Protein AF-0000000080186639 (afdb_homodimer)

Radius of gyration: 17.86 Å; Cα contacts (8 Å, |Δi|>4): 564; chains: 2; bounding box: 45×49×44 Å

Structure (mmCIF, N/CA/C/O backbone):
data_AF-0000000080186639-model_v1
#
loop_
_entity.id
_entity.type
_entity.pdbx_description
1 polymer 'Glyoxylase I family protein'
#
loop_
_atom_site.group_PDB
_atom_site.id
_atom_site.type_symbol
_atom_site.label_atom_id
_atom_site.label_alt_id
_atom_site.label_comp_id
_atom_site.label_asym_id
_atom_site.label_entity_id
_atom_site.label_seq_id
_atom_site.pdbx_PDB_ins_code
_atom_site.Cartn_x
_atom_site.Cartn_y
_atom_site.Cartn_z
_atom_site.occupancy
_atom_site.B_iso_or_equiv
_atom_site.auth_seq_id
_atom_site.auth_comp_id
_atom_site.auth_asym_id
_atom_site.auth_atom_id
_atom_site.pdbx_PDB_model_num
ATOM 1 N N . MET A 1 1 ? 9.57 10.641 16.141 1 62.19 1 MET A N 1
ATOM 2 C CA . MET A 1 1 ? 9.234 9.656 15.109 1 62.19 1 MET A CA 1
ATOM 3 C C . MET A 1 1 ? 7.719 9.469 15.016 1 62.19 1 MET A C 1
ATOM 5 O O . MET A 1 1 ? 7.027 9.43 16.031 1 62.19 1 MET A O 1
ATOM 9 N N . SER A 1 2 ? 7.121 9.898 13.836 1 82 2 SER A N 1
ATOM 10 C CA . SER A 1 2 ? 5.664 9.977 13.812 1 82 2 SER A CA 1
ATOM 11 C C . SER A 1 2 ? 5.055 8.664 13.328 1 82 2 SER A C 1
ATOM 13 O O . SER A 1 2 ? 4.168 8.109 13.977 1 82 2 SER A O 1
ATOM 15 N N . ALA A 1 3 ? 5.754 7.961 12.391 1 86.38 3 ALA A N 1
ATOM 16 C CA . ALA A 1 3 ? 5.16 6.715 11.914 1 86.38 3 ALA A CA 1
ATOM 17 C C . ALA A 1 3 ? 5.785 5.508 12.609 1 86.38 3 ALA A C 1
ATOM 19 O O . ALA A 1 3 ? 7 5.309 12.555 1 86.38 3 ALA A O 1
ATOM 20 N N . ILE A 1 4 ? 4.957 4.688 13.266 1 86.12 4 ILE A N 1
ATOM 21 C CA . ILE A 1 4 ? 5.484 3.592 14.07 1 86.12 4 ILE A CA 1
ATOM 22 C C . ILE A 1 4 ? 5.062 2.256 13.461 1 86.12 4 ILE A C 1
ATOM 24 O O . ILE A 1 4 ? 5.484 1.194 13.922 1 86.12 4 ILE A O 1
ATOM 28 N N . GLY A 1 5 ? 4.312 2.307 12.445 1 88.12 5 GLY A N 1
ATOM 29 C CA . GLY A 1 5 ? 3.926 1.053 11.82 1 88.12 5 GLY A CA 1
ATOM 30 C C . GLY A 1 5 ? 3.193 1.245 10.5 1 88.12 5 GLY A C 1
ATOM 31 O O . GLY A 1 5 ? 2.689 2.334 10.219 1 88.12 5 GLY A O 1
ATOM 32 N N . PHE A 1 6 ? 3.205 0.201 9.664 1 88.12 6 PHE A N 1
ATOM 33 C CA . PHE A 1 6 ? 2.387 0.103 8.461 1 88.12 6 PHE A CA 1
ATOM 34 C C . PHE A 1 6 ? 0.968 -0.335 8.812 1 88.12 6 PHE A C 1
ATOM 36 O O . PHE A 1 6 ? 0.774 -1.313 9.531 1 88.12 6 PHE A O 1
ATOM 43 N N . ASN A 1 7 ? -0.026 0.461 8.414 1 94.12 7 ASN A N 1
ATOM 44 C CA . ASN A 1 7 ? -1.386 0.227 8.891 1 94.12 7 ASN A CA 1
ATOM 45 C C . ASN A 1 7 ? -2.23 -0.487 7.84 1 94.12 7 ASN A C 1
ATOM 47 O O . ASN A 1 7 ? -2.609 -1.646 8.023 1 94.12 7 ASN A O 1
ATOM 51 N N . HIS A 1 8 ? -2.578 0.136 6.801 1 97.38 8 HIS A N 1
ATOM 52 C CA . HIS A 1 8 ? -3.369 -0.432 5.715 1 97.38 8 HIS A CA 1
ATOM 53 C C . HIS A 1 8 ? -3.158 0.341 4.418 1 97.38 8 HIS A C 1
ATOM 55 O O . HIS A 1 8 ? -2.4 1.312 4.383 1 97.38 8 HIS A O 1
ATOM 61 N N . TYR A 1 9 ? -3.695 -0.183 3.283 1 97.62 9 TYR A N 1
ATOM 62 C CA . TYR A 1 9 ? -3.84 0.605 2.064 1 97.62 9 TYR A CA 1
ATOM 63 C C . TYR A 1 9 ? -5.273 0.552 1.549 1 97.62 9 TYR A C 1
ATOM 65 O O . TYR A 1 9 ? -6.059 -0.301 1.969 1 97.62 9 TYR A O 1
ATOM 73 N N . ASN A 1 10 ? -5.582 1.553 0.769 1 97.81 10 ASN A N 1
ATOM 74 C CA . ASN A 1 10 ? -6.938 1.704 0.252 1 97.81 10 ASN A CA 1
ATOM 75 C C . ASN A 1 10 ? -6.961 1.713 -1.273 1 97.81 10 ASN A C 1
ATOM 77 O O . ASN A 1 10 ? -6.145 2.387 -1.906 1 97.81 10 ASN A O 1
ATOM 81 N N . LEU A 1 11 ? -7.797 0.919 -1.818 1 96.81 11 LEU A N 1
ATOM 82 C CA . LEU A 1 11 ? -8.133 0.956 -3.236 1 96.81 11 LEU A CA 1
ATOM 83 C C . LEU A 1 11 ? -9.547 1.494 -3.447 1 96.81 11 LEU A C 1
ATOM 85 O O . LEU A 1 11 ? -10.461 1.162 -2.689 1 96.81 11 LEU A O 1
ATOM 89 N N . ARG A 1 12 ? -9.688 2.309 -4.434 1 95.81 12 ARG A N 1
ATOM 90 C CA . ARG A 1 12 ? -11 2.84 -4.789 1 95.81 12 ARG A CA 1
ATOM 91 C C . ARG A 1 12 ? -11.391 2.426 -6.203 1 95.81 12 ARG A C 1
ATOM 93 O O . ARG A 1 12 ? -10.57 2.469 -7.121 1 95.81 12 ARG A O 1
ATOM 100 N N . ALA A 1 13 ? -12.578 2.018 -6.395 1 94.19 13 ALA A N 1
ATOM 101 C CA . ALA A 1 13 ? -13.055 1.517 -7.684 1 94.19 13 ALA A CA 1
ATOM 102 C C . ALA A 1 13 ? -14.578 1.518 -7.742 1 94.19 13 ALA A C 1
ATOM 104 O O . ALA A 1 13 ? -15.25 1.609 -6.711 1 94.19 13 ALA A O 1
ATOM 105 N N . PRO A 1 14 ? -15.141 1.474 -8.984 1 93.94 14 PRO A N 1
ATOM 106 C CA . PRO A 1 14 ? -16.578 1.279 -9.086 1 93.94 14 PRO A CA 1
ATOM 107 C C . PRO A 1 14 ? -17.047 -0.04 -8.469 1 93.94 14 PRO A C 1
ATOM 109 O O . PRO A 1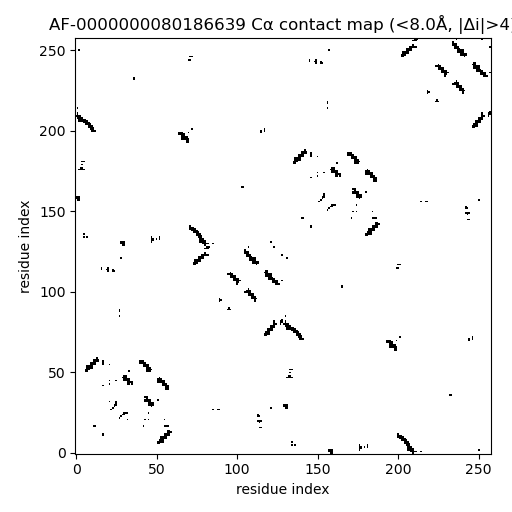 14 ? -16.234 -0.952 -8.273 1 93.94 14 PRO A O 1
ATOM 112 N N . ARG A 1 15 ? -18.328 -0.198 -8.211 1 95.25 15 ARG A N 1
ATOM 113 C CA . ARG A 1 15 ? -18.922 -1.286 -7.449 1 95.25 15 ARG A CA 1
ATOM 114 C C . ARG A 1 15 ? -18.562 -2.641 -8.047 1 95.25 15 ARG A C 1
ATOM 116 O O . ARG A 1 15 ? -18.094 -3.537 -7.336 1 95.25 15 ARG A O 1
ATOM 123 N N . GLU A 1 16 ? -18.734 -2.814 -9.297 1 95.69 16 GLU A N 1
ATOM 124 C CA . GLU A 1 16 ? -18.484 -4.098 -9.945 1 95.69 16 GLU A CA 1
ATOM 125 C C . GLU A 1 16 ? -17.031 -4.523 -9.773 1 95.69 16 GLU A C 1
ATOM 127 O O . GLU A 1 16 ? -16.75 -5.676 -9.438 1 95.69 16 GLU A O 1
ATOM 132 N N . LEU A 1 17 ? -16.156 -3.578 -9.969 1 95.56 17 LEU A N 1
ATOM 133 C CA . LEU A 1 17 ? -14.742 -3.881 -9.82 1 95.56 17 LEU A CA 1
ATOM 134 C C . LEU A 1 17 ? -14.391 -4.133 -8.359 1 95.56 17 LEU A C 1
ATOM 136 O O . LEU A 1 17 ? -13.523 -4.957 -8.055 1 95.56 17 LEU A O 1
ATOM 140 N N . LEU A 1 18 ? -15.023 -3.5 -7.434 1 97.19 18 LEU A N 1
ATOM 141 C CA . LEU A 1 18 ? -14.805 -3.746 -6.012 1 97.19 18 LEU A CA 1
ATOM 142 C C . LEU A 1 18 ? -15.117 -5.199 -5.656 1 97.19 18 LEU A C 1
ATOM 144 O O . LEU A 1 18 ? -14.383 -5.824 -4.895 1 97.19 18 LEU A O 1
ATOM 148 N N . ASP A 1 19 ? -16.188 -5.656 -6.238 1 98.12 19 ASP A N 1
ATOM 149 C CA . ASP A 1 19 ? -16.578 -7.039 -5.98 1 98.12 19 ASP A CA 1
ATOM 150 C C . ASP A 1 19 ? -15.523 -8.016 -6.508 1 98.12 19 ASP A C 1
ATOM 152 O O . ASP A 1 19 ? -15.211 -9.008 -5.855 1 98.12 19 ASP A O 1
ATOM 156 N N . GLU A 1 20 ? -15.016 -7.746 -7.668 1 98.12 20 GLU A N 1
ATOM 157 C CA . GLU A 1 20 ? -13.953 -8.57 -8.234 1 98.12 20 GLU A CA 1
ATOM 158 C C . GLU A 1 20 ? -12.711 -8.547 -7.344 1 98.12 20 GLU A C 1
ATOM 160 O O . GLU A 1 20 ? -12.086 -9.586 -7.121 1 98.12 20 GLU A O 1
ATOM 165 N N . LEU A 1 21 ? -12.398 -7.359 -6.902 1 98.12 21 LEU A N 1
ATOM 166 C CA . LEU A 1 21 ? -11.227 -7.199 -6.051 1 98.12 21 LEU A CA 1
ATOM 167 C C . LEU A 1 21 ? -11.406 -7.945 -4.73 1 98.12 21 LEU A C 1
ATOM 169 O O . LEU A 1 21 ? -10.492 -8.633 -4.27 1 98.12 21 LEU A O 1
ATOM 173 N N . LYS A 1 22 ? -12.523 -7.793 -4.148 1 98.38 22 LYS A N 1
ATOM 174 C CA . LYS A 1 22 ? -12.82 -8.516 -2.914 1 98.38 22 LYS A CA 1
ATOM 175 C C . LYS A 1 22 ? -12.641 -10.023 -3.104 1 98.38 22 LYS A C 1
ATOM 177 O O . LYS A 1 22 ? -11.977 -10.68 -2.301 1 98.38 22 LYS A O 1
ATOM 182 N N . THR A 1 23 ? -13.227 -10.547 -4.145 1 97.88 23 THR A N 1
ATOM 183 C CA . THR A 1 23 ? -13.141 -11.977 -4.43 1 97.88 23 THR A CA 1
ATOM 184 C C . THR A 1 23 ? -11.688 -12.398 -4.625 1 97.88 23 THR A C 1
ATOM 186 O O . THR A 1 23 ? -11.25 -13.406 -4.062 1 97.88 23 THR A O 1
ATOM 189 N N . PHE A 1 24 ? -10.984 -11.656 -5.34 1 97.44 24 PHE A N 1
ATOM 190 C CA . PHE A 1 24 ? -9.586 -11.953 -5.621 1 97.44 24 PHE A CA 1
ATOM 191 C C . PHE A 1 24 ? -8.773 -12.008 -4.336 1 97.44 24 PHE A C 1
ATOM 193 O O . PHE A 1 24 ? -8.062 -12.984 -4.082 1 97.44 24 PHE A O 1
ATOM 200 N N . TYR A 1 25 ? -8.812 -10.961 -3.555 1 97.88 25 TYR A N 1
ATOM 201 C CA . TYR A 1 25 ? -7.973 -10.852 -2.365 1 97.88 25 TYR A CA 1
ATOM 202 C C . TYR A 1 25 ? -8.367 -11.898 -1.325 1 97.88 25 TYR A C 1
ATOM 204 O O . TYR A 1 25 ? -7.527 -12.375 -0.566 1 97.88 25 TYR A O 1
ATOM 212 N N . CYS A 1 26 ? -9.625 -12.273 -1.292 1 97 26 CYS A N 1
ATOM 213 C CA . CYS A 1 26 ? -10.062 -13.289 -0.34 1 97 26 CYS A CA 1
ATOM 214 C C . CYS A 1 26 ? -9.703 -14.688 -0.832 1 97 26 CYS A C 1
ATOM 216 O O . CYS A 1 26 ? -9.133 -15.484 -0.088 1 97 26 CYS A O 1
ATOM 218 N N . GLU A 1 27 ? -9.945 -14.961 -2.074 1 95.38 27 GLU A N 1
ATOM 219 C CA . GLU A 1 27 ? -9.82 -16.312 -2.582 1 95.38 27 GLU A CA 1
ATOM 220 C C . GLU A 1 27 ? -8.375 -16.625 -2.986 1 95.38 27 GLU A C 1
ATOM 222 O O . GLU A 1 27 ? -7.926 -17.766 -2.881 1 95.38 27 GLU A O 1
ATOM 227 N N . ILE A 1 28 ? -7.719 -15.641 -3.484 1 95.44 28 ILE A N 1
ATOM 228 C CA . ILE A 1 28 ? -6.379 -15.891 -4.008 1 95.44 28 ILE A CA 1
ATOM 229 C C . ILE A 1 28 ? -5.336 -15.523 -2.957 1 95.44 28 ILE A C 1
ATOM 231 O O . ILE A 1 28 ? -4.512 -16.359 -2.572 1 95.44 28 ILE A O 1
ATOM 235 N N . VAL A 1 29 ? -5.383 -14.32 -2.424 1 96.25 29 VAL A N 1
ATOM 236 C CA . VAL A 1 29 ? -4.367 -13.836 -1.493 1 96.25 29 VAL A CA 1
ATOM 237 C C . VAL A 1 29 ? -4.602 -14.445 -0.113 1 96.25 29 VAL A C 1
ATOM 239 O O . VAL A 1 29 ? -3.652 -14.688 0.636 1 96.25 29 VAL A O 1
ATOM 242 N N . GLY A 1 30 ? -5.863 -14.719 0.199 1 95.69 30 GLY A N 1
ATOM 243 C CA . GLY A 1 30 ? -6.188 -15.383 1.456 1 95.69 30 GLY A CA 1
ATOM 244 C C . GLY A 1 30 ? -6.578 -14.406 2.555 1 95.69 30 GLY A C 1
ATOM 245 O O . GLY A 1 30 ? -6.457 -14.727 3.74 1 95.69 30 GLY A O 1
ATOM 246 N N . LEU A 1 31 ? -6.934 -13.203 2.227 1 96.88 31 LEU A N 1
ATOM 247 C CA . LEU A 1 31 ? -7.484 -12.289 3.217 1 96.88 31 LEU A CA 1
ATOM 248 C C . LEU A 1 31 ? -8.922 -12.672 3.57 1 96.88 31 LEU A C 1
ATOM 250 O O . LEU A 1 31 ? -9.531 -13.508 2.9 1 96.88 31 LEU A O 1
ATOM 254 N N . THR A 1 32 ? -9.367 -12.055 4.691 1 96.94 32 THR A N 1
ATOM 255 C CA . THR A 1 32 ? -10.734 -12.312 5.129 1 96.94 32 THR A CA 1
ATOM 256 C C . THR A 1 32 ? -11.523 -11.016 5.25 1 96.94 32 THR A C 1
ATOM 258 O O . THR A 1 32 ? -11.008 -10.016 5.75 1 96.94 32 THR A O 1
ATOM 261 N N . GLN A 1 33 ? -12.766 -11.062 4.691 1 97.44 33 GLN A N 1
ATOM 262 C CA . GLN A 1 33 ? -13.633 -9.906 4.918 1 97.44 33 GLN A CA 1
ATOM 263 C C . GLN A 1 33 ? -14.008 -9.781 6.395 1 97.44 33 GLN A C 1
ATOM 265 O O . GLN A 1 33 ? -14.336 -10.773 7.043 1 97.44 33 GLN A O 1
ATOM 270 N N . GLY A 1 34 ? -13.859 -8.586 6.922 1 96.94 34 GLY A N 1
ATOM 271 C CA . GLY A 1 34 ? -14.172 -8.398 8.336 1 96.94 34 GLY A CA 1
ATOM 272 C C . GLY A 1 34 ? -14.984 -7.148 8.609 1 96.94 34 GLY A C 1
ATOM 273 O O . GLY A 1 34 ? -15.656 -6.629 7.715 1 96.94 34 GLY A O 1
ATOM 274 N N . GLN A 1 35 ? -14.945 -6.789 9.859 1 95.31 35 GLN A N 1
ATOM 275 C CA . GLN A 1 35 ? -15.758 -5.672 10.32 1 95.31 35 GLN A CA 1
ATOM 276 C C . GLN A 1 35 ? -15.32 -4.363 9.672 1 95.31 35 GLN A C 1
ATOM 278 O O . GLN A 1 35 ? -14.125 -4.098 9.539 1 95.31 35 GLN A O 1
ATOM 283 N N . ARG A 1 36 ? -16.188 -3.646 9.219 1 95.81 36 ARG A N 1
ATOM 284 C CA . ARG A 1 36 ? -16.047 -2.307 8.656 1 95.81 36 ARG A CA 1
ATOM 285 C C . ARG A 1 36 ? -16.984 -1.321 9.344 1 95.81 36 ARG A C 1
ATOM 287 O O . ARG A 1 36 ? -18.188 -1.59 9.477 1 95.81 36 ARG A O 1
ATOM 294 N N . PRO A 1 37 ? -16.5 -0.197 9.875 1 94.06 37 PRO A N 1
ATOM 295 C CA . PRO A 1 37 ? -17.391 0.803 10.469 1 94.06 37 PRO A CA 1
ATOM 296 C C . PRO A 1 37 ? -18.531 1.216 9.523 1 94.06 37 PRO A C 1
ATOM 298 O O . PRO A 1 37 ? -18.422 1.02 8.312 1 94.06 37 PRO A O 1
ATOM 301 N N . PRO A 1 38 ? -19.531 1.758 10.117 1 90.88 38 PRO A N 1
ATOM 302 C CA . PRO A 1 38 ? -20.672 2.18 9.281 1 90.88 38 PRO A CA 1
ATOM 303 C C . PRO A 1 38 ? -20.391 3.471 8.516 1 90.88 38 PRO A C 1
ATOM 305 O O . PRO A 1 38 ? -20.703 4.562 9 1 90.88 38 PRO A O 1
ATOM 308 N N . PHE A 1 39 ? -19.875 3.398 7.359 1 91.94 39 PHE A N 1
ATOM 309 C CA . PHE A 1 39 ? -19.656 4.539 6.484 1 91.94 39 PHE A CA 1
ATOM 310 C C . PHE A 1 39 ? -20.812 4.715 5.512 1 91.94 39 PHE A C 1
ATOM 312 O O . PHE A 1 39 ? -21.547 3.766 5.238 1 91.94 39 PHE A O 1
ATOM 319 N N . GLU A 1 40 ? -20.953 5.918 5 1 89.44 40 GLU A N 1
ATOM 320 C CA . GLU A 1 40 ? -22 6.18 4.016 1 89.44 40 GLU A CA 1
ATOM 321 C C . GLU A 1 40 ? -21.688 5.523 2.678 1 89.44 40 GLU A C 1
ATOM 323 O O . GLU A 1 40 ? -22.578 5.035 1.987 1 89.44 40 GLU A O 1
ATOM 328 N N . SER A 1 41 ? -20.469 5.473 2.418 1 91.62 41 SER A N 1
ATOM 329 C CA . SER A 1 41 ? -20.047 4.887 1.153 1 91.62 41 SER A CA 1
ATOM 330 C C . SER A 1 41 ? -19.922 3.367 1.261 1 91.62 41 SER A C 1
ATOM 332 O O . SER A 1 41 ? -19.656 2.836 2.342 1 91.62 41 SER A O 1
ATOM 334 N N . PHE A 1 42 ? -20.141 2.717 0.176 1 96.31 42 PHE A N 1
ATOM 335 C CA . PHE A 1 42 ? -20.016 1.266 0.12 1 96.31 42 PHE A CA 1
ATOM 336 C C . PHE A 1 42 ? -18.547 0.854 0.057 1 96.31 42 PHE A C 1
ATOM 338 O O . PHE A 1 42 ? -17.719 1.548 -0.549 1 96.31 42 PHE A O 1
ATOM 345 N N . GLY A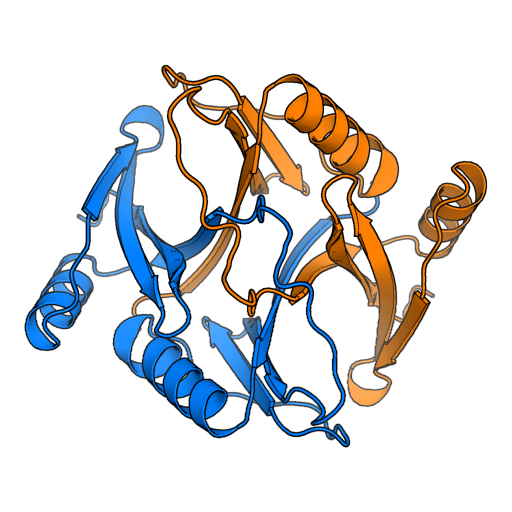 1 43 ? -18.297 -0.339 0.646 1 97.81 43 GLY A N 1
ATOM 346 C CA . GLY A 1 43 ? -16.938 -0.871 0.568 1 97.81 43 GLY A CA 1
ATOM 347 C C . GLY A 1 43 ? -16.75 -2.139 1.381 1 97.81 43 GLY A C 1
ATOM 348 O O . GLY A 1 43 ? -17.719 -2.686 1.921 1 97.81 43 GLY A O 1
ATOM 349 N N . TYR A 1 44 ? -15.508 -2.654 1.395 1 98.31 44 TYR A N 1
ATOM 350 C CA . TYR A 1 44 ? -15.094 -3.816 2.172 1 98.31 44 TYR A CA 1
ATOM 351 C C . TYR A 1 44 ? -13.812 -3.527 2.951 1 98.31 44 TYR A C 1
ATOM 353 O O . TYR A 1 44 ? -12.961 -2.768 2.49 1 98.31 44 TYR A O 1
ATOM 361 N N . TRP A 1 45 ? -13.75 -4.074 4.098 1 98.31 45 TRP A N 1
ATOM 362 C CA . TRP A 1 45 ? -12.484 -4.141 4.824 1 98.31 45 TRP A CA 1
ATOM 363 C C . TRP A 1 45 ? -11.969 -5.574 4.891 1 98.31 45 TRP A C 1
ATOM 365 O O . TRP A 1 45 ? -12.695 -6.488 5.289 1 98.31 45 TRP A O 1
ATOM 375 N N . LEU A 1 46 ? -10.766 -5.785 4.461 1 98.19 46 LEU A N 1
ATOM 376 C CA . LEU A 1 46 ? -10.18 -7.117 4.387 1 98.19 46 LEU A CA 1
ATOM 377 C C . LEU A 1 46 ? -9.008 -7.254 5.355 1 98.19 46 LEU A C 1
ATOM 379 O O . LEU A 1 46 ? -8.219 -6.32 5.512 1 98.19 46 LEU A O 1
ATOM 383 N N . TYR A 1 47 ? -8.922 -8.438 5.945 1 96.88 47 TYR A N 1
ATOM 384 C CA . TYR A 1 47 ? -8.039 -8.656 7.086 1 96.88 47 TYR A CA 1
ATOM 385 C C . TYR A 1 47 ? -7.043 -9.766 6.797 1 96.88 47 TYR A C 1
ATOM 387 O O . TYR A 1 47 ? -7.387 -10.773 6.168 1 96.88 47 TYR A O 1
ATOM 395 N N . ALA A 1 48 ? -5.832 -9.641 7.207 1 95.06 48 ALA A N 1
ATOM 396 C CA . ALA A 1 48 ? -4.855 -10.703 7.43 1 95.06 48 ALA A CA 1
ATOM 397 C C . ALA A 1 48 ? -4.766 -11.062 8.906 1 95.06 48 ALA A C 1
ATOM 399 O O . ALA A 1 48 ? -4.199 -10.312 9.703 1 95.06 48 ALA A O 1
ATOM 400 N N . GLY A 1 49 ? -5.289 -12.18 9.305 1 90.56 49 GLY A N 1
ATOM 401 C CA . GLY A 1 49 ? -5.496 -12.422 10.719 1 90.56 49 GLY A CA 1
ATOM 402 C C . GLY A 1 49 ? -6.414 -11.398 11.367 1 90.56 49 GLY A C 1
ATOM 403 O O . GLY A 1 49 ? -7.523 -11.164 10.891 1 90.56 49 GLY A O 1
ATOM 404 N N . ASP A 1 50 ? -5.887 -10.781 12.422 1 91.31 50 ASP A N 1
ATOM 405 C CA . ASP A 1 50 ? -6.715 -9.836 13.156 1 91.31 50 ASP A CA 1
ATOM 406 C C . ASP A 1 50 ? -6.449 -8.406 12.695 1 91.31 50 ASP A C 1
ATOM 408 O O . ASP A 1 50 ? -7.074 -7.461 13.195 1 91.31 50 ASP A O 1
ATOM 412 N N . GLN A 1 51 ? -5.641 -8.242 11.75 1 93.25 51 GLN A N 1
ATOM 413 C CA . GLN A 1 51 ? -5.277 -6.895 11.312 1 93.25 51 GLN A CA 1
ATOM 414 C C . GLN A 1 51 ? -5.973 -6.531 10.008 1 93.25 51 GLN A C 1
ATOM 416 O O . GLN A 1 51 ? -5.875 -7.27 9.023 1 93.25 51 GLN A O 1
ATOM 421 N N . CYS A 1 52 ? -6.699 -5.438 10.016 1 96 52 CYS A N 1
ATOM 422 C CA . CYS A 1 52 ? -7.254 -4.914 8.773 1 96 52 CYS A CA 1
ATOM 423 C C . CYS A 1 52 ? -6.156 -4.312 7.898 1 96 52 CYS A C 1
ATOM 425 O O . CYS A 1 52 ? -5.508 -3.342 8.289 1 96 52 CYS A O 1
ATOM 427 N N . VAL A 1 53 ? -5.996 -4.859 6.707 1 97.31 53 VAL A N 1
ATOM 428 C CA . VAL A 1 53 ? -4.816 -4.457 5.945 1 97.31 53 VAL A CA 1
ATOM 429 C C . VAL A 1 53 ? -5.25 -3.818 4.629 1 97.31 53 VAL A C 1
ATOM 431 O O . VAL A 1 53 ? -4.453 -3.148 3.965 1 97.31 53 VAL A O 1
ATOM 434 N N . LEU A 1 54 ? -6.441 -4.023 4.176 1 98.44 54 LEU A N 1
ATOM 435 C CA . LEU A 1 54 ? -6.895 -3.512 2.887 1 98.44 54 LEU A CA 1
ATOM 436 C C . LEU A 1 54 ? -8.32 -2.965 2.986 1 98.44 54 LEU A C 1
ATOM 438 O O . LEU A 1 54 ? -9.234 -3.682 3.393 1 98.44 54 LEU A O 1
ATOM 442 N N . HIS A 1 55 ? -8.453 -1.711 2.684 1 98.44 55 HIS A N 1
ATOM 443 C CA . HIS A 1 55 ? -9.758 -1.094 2.486 1 98.44 55 HIS A CA 1
ATOM 444 C C . HIS A 1 55 ? -10.117 -1.025 1.007 1 98.44 55 HIS A C 1
ATOM 446 O O . HIS A 1 55 ? -9.297 -0.615 0.182 1 98.44 55 HIS A O 1
ATOM 452 N N . LEU A 1 56 ? -11.266 -1.472 0.687 1 98.38 56 LEU A N 1
ATOM 453 C CA . LEU A 1 56 ? -11.883 -1.269 -0.619 1 98.38 56 LEU A CA 1
ATOM 454 C C . LEU A 1 56 ? -13.047 -0.286 -0.523 1 98.38 56 LEU A C 1
ATOM 456 O O . LEU A 1 56 ? -14.016 -0.538 0.188 1 98.38 56 LEU A O 1
ATOM 460 N N . SER A 1 57 ? -12.922 0.812 -1.21 1 97.62 57 SER A N 1
ATOM 461 C CA . SER A 1 57 ? -13.922 1.873 -1.125 1 97.62 57 SER A CA 1
ATOM 462 C C . SER A 1 57 ? -14.516 2.178 -2.492 1 97.62 57 SER A C 1
ATOM 464 O O . SER A 1 57 ? -13.797 2.275 -3.486 1 97.62 57 SER A O 1
ATOM 466 N N . GLN A 1 58 ? -15.797 2.383 -2.508 1 96.25 58 GLN A N 1
ATOM 467 C CA . GLN A 1 58 ? -16.484 2.67 -3.762 1 96.25 58 GLN A CA 1
ATOM 468 C C . GLN A 1 58 ? -16.25 4.109 -4.203 1 96.25 58 GLN A C 1
ATOM 470 O O . GLN A 1 58 ? -16.328 5.035 -3.395 1 96.25 58 GLN A O 1
ATOM 475 N N . THR A 1 59 ? -15.945 4.207 -5.543 1 92.62 59 THR A N 1
ATOM 476 C CA . THR A 1 59 ? -15.812 5.543 -6.109 1 92.62 59 THR A CA 1
ATOM 477 C C . THR A 1 59 ? -17.188 6.195 -6.277 1 92.62 59 THR A C 1
ATOM 479 O O . THR A 1 59 ? -18.172 5.508 -6.531 1 92.62 59 THR A O 1
ATOM 482 N N . ARG A 1 60 ? -17.094 7.504 -6.109 1 88.19 60 ARG A N 1
ATOM 483 C CA . ARG A 1 60 ? -18.297 8.258 -6.453 1 88.19 60 ARG A CA 1
ATOM 484 C C . ARG A 1 60 ? -18.422 8.43 -7.965 1 88.19 60 ARG A C 1
ATOM 486 O O . ARG A 1 60 ? -17.422 8.445 -8.68 1 88.19 60 ARG A O 1
ATOM 493 N N . PRO A 1 61 ? -19.672 8.445 -8.484 1 77.69 61 PRO A N 1
ATOM 494 C CA . PRO A 1 61 ? -19.875 8.586 -9.922 1 77.69 61 PRO A CA 1
ATOM 495 C C . PRO A 1 61 ? -19.125 9.773 -10.516 1 77.69 61 PRO A C 1
ATOM 497 O O . PRO A 1 61 ? -18.625 9.703 -11.648 1 77.69 61 PRO A O 1
ATOM 500 N N . ASP A 1 62 ? -18.922 10.805 -9.836 1 76.69 62 ASP A N 1
ATOM 501 C CA . ASP A 1 62 ? -18.328 12.023 -10.367 1 76.69 62 ASP A CA 1
ATOM 502 C C . ASP A 1 62 ? -16.859 12.156 -9.938 1 76.69 62 ASP A C 1
ATOM 504 O O . ASP A 1 62 ? -16.234 13.188 -10.172 1 76.69 62 ASP A O 1
ATOM 508 N N . GLU A 1 63 ? -16.406 11.109 -9.422 1 77 63 GLU A N 1
ATOM 509 C CA . GLU A 1 63 ? -15.023 11.164 -8.953 1 77 63 GLU A CA 1
ATOM 510 C C . GLU A 1 63 ? -14.039 11.078 -10.117 1 77 63 GLU A C 1
ATOM 512 O O . GLU A 1 63 ? -14.156 10.195 -10.977 1 77 63 GLU A O 1
ATOM 517 N N . VAL A 1 64 ? -13.289 12.18 -10.258 1 63.12 64 VAL A N 1
ATOM 518 C CA . VAL A 1 64 ? -12.266 12.211 -11.297 1 63.12 64 VAL A CA 1
ATOM 519 C C . VAL A 1 64 ? -10.961 11.625 -10.758 1 63.12 64 VAL A C 1
ATOM 521 O O . VAL A 1 64 ? -10.438 12.086 -9.742 1 63.12 64 VAL A O 1
ATOM 524 N N . ARG A 1 65 ? -10.68 10.492 -11.125 1 63.91 65 ARG A N 1
ATOM 525 C CA . ARG A 1 65 ? -9.383 9.938 -10.75 1 63.91 65 ARG A CA 1
ATOM 526 C C . ARG A 1 65 ? -8.352 10.164 -11.852 1 63.91 65 ARG A C 1
ATOM 528 O O . ARG A 1 65 ? -8.695 10.227 -13.031 1 63.91 65 ARG A O 1
ATOM 535 N N . HIS A 1 66 ? -7.176 10.531 -11.344 1 58.19 66 HIS A N 1
ATOM 536 C CA . HIS A 1 66 ? -6.133 10.914 -12.289 1 58.19 66 HIS A CA 1
ATOM 537 C C . HIS A 1 66 ? -5.758 9.75 -13.195 1 58.19 66 HIS A C 1
ATOM 539 O O . HIS A 1 66 ? -5.492 8.641 -12.719 1 58.19 66 HIS A O 1
ATOM 545 N N . ILE A 1 67 ? -6.109 9.844 -14.391 1 56.16 67 ILE A N 1
ATOM 546 C CA . ILE A 1 67 ? -5.812 8.836 -15.398 1 56.16 67 ILE A CA 1
ATOM 547 C C . ILE A 1 67 ? -4.477 9.156 -16.062 1 56.16 67 ILE A C 1
ATOM 549 O O . ILE A 1 67 ? -3.863 8.281 -16.688 1 56.16 67 ILE A O 1
ATOM 553 N N . ASP A 1 68 ? -3.918 10.336 -15.891 1 53.78 68 ASP A N 1
ATOM 554 C CA . ASP A 1 68 ? -2.857 10.734 -16.812 1 53.78 68 ASP A CA 1
ATOM 555 C C . ASP A 1 68 ? -1.51 10.805 -16.094 1 53.78 68 ASP A C 1
ATOM 557 O O . ASP A 1 68 ? -0.623 11.555 -16.516 1 53.78 68 ASP A O 1
ATOM 561 N N . VAL A 1 69 ? -1.43 10.25 -15.008 1 58.03 69 VAL A N 1
ATOM 562 C CA . VAL A 1 69 ? -0.124 10.383 -14.367 1 58.03 69 VAL A CA 1
ATOM 563 C C . VAL A 1 69 ? 0.499 9 -14.164 1 58.03 69 VAL A C 1
ATOM 565 O O . VAL A 1 69 ? -0.204 8.031 -13.867 1 58.03 69 VAL A O 1
ATOM 568 N N . ALA A 1 70 ? 1.724 8.977 -14.617 1 63.31 70 ALA A N 1
ATOM 569 C CA . ALA A 1 70 ? 2.486 7.766 -14.328 1 63.31 70 ALA A CA 1
ATOM 570 C C . ALA A 1 70 ? 2.504 7.469 -12.836 1 63.31 70 ALA A C 1
ATOM 572 O O . ALA A 1 70 ? 3.072 8.234 -12.055 1 63.31 70 ALA A O 1
ATOM 573 N N . THR A 1 71 ? 1.877 6.445 -12.555 1 81.19 71 THR A N 1
ATOM 574 C CA . THR A 1 71 ? 1.841 6.09 -11.141 1 81.19 71 THR A CA 1
ATOM 575 C C . THR A 1 71 ? 3.195 5.559 -10.68 1 81.19 71 THR A C 1
ATOM 577 O O . THR A 1 71 ? 3.914 4.926 -11.461 1 81.19 71 THR A O 1
ATOM 580 N N . THR A 1 72 ? 3.65 5.938 -9.516 1 90.94 72 THR A N 1
ATOM 581 C CA . THR A 1 72 ? 4.871 5.387 -8.938 1 90.94 72 THR A CA 1
ATOM 582 C C . THR A 1 72 ? 4.574 4.098 -8.172 1 90.94 72 THR A C 1
ATOM 584 O O . THR A 1 72 ? 5.488 3.334 -7.855 1 90.94 72 THR A O 1
ATOM 587 N N . PHE A 1 73 ? 3.305 3.914 -7.906 1 92.31 73 PHE A N 1
ATOM 588 C CA . PHE A 1 73 ? 2.943 2.717 -7.156 1 92.31 73 PHE A CA 1
ATOM 589 C C . PHE A 1 73 ? 3.211 1.461 -7.977 1 92.31 73 PHE A C 1
ATOM 591 O O . PHE A 1 73 ? 2.732 1.336 -9.102 1 92.31 73 PHE A O 1
ATOM 598 N N . ASP A 1 74 ? 3.988 0.542 -7.406 1 94.12 74 ASP A N 1
ATOM 599 C CA . ASP A 1 74 ? 4.363 -0.676 -8.117 1 94.12 74 ASP A CA 1
ATOM 600 C C . ASP A 1 74 ? 3.633 -1.892 -7.551 1 94.12 74 ASP A C 1
ATOM 602 O O . ASP A 1 74 ? 3.012 -2.652 -8.297 1 94.12 74 ASP A O 1
ATOM 606 N N . HIS A 1 75 ? 3.793 -2.07 -6.242 1 96.25 75 HIS A N 1
ATOM 607 C CA . HIS A 1 75 ? 3.107 -3.211 -5.648 1 96.25 75 HIS A CA 1
ATOM 608 C C . HIS A 1 75 ? 3.002 -3.062 -4.133 1 96.25 75 HIS A C 1
ATOM 610 O O . HIS A 1 75 ? 3.713 -2.252 -3.533 1 96.25 75 HIS A O 1
ATOM 616 N N . VAL A 1 76 ? 2.062 -3.883 -3.57 1 97.31 76 VAL A N 1
ATOM 617 C CA . VAL A 1 76 ? 2.02 -4.176 -2.141 1 97.31 76 VAL A CA 1
ATOM 618 C C . VAL A 1 76 ? 2.475 -5.613 -1.894 1 97.31 76 VAL A C 1
ATOM 620 O O . VAL A 1 76 ? 2.258 -6.492 -2.73 1 97.31 76 VAL A O 1
ATOM 623 N N . ALA A 1 77 ? 3.076 -5.77 -0.773 1 97.69 77 ALA A N 1
ATOM 624 C CA . ALA A 1 77 ? 3.564 -7.105 -0.429 1 97.69 77 ALA A CA 1
ATOM 625 C C . ALA A 1 77 ? 2.873 -7.637 0.823 1 97.69 77 ALA A C 1
ATOM 627 O O . ALA A 1 77 ? 2.66 -6.895 1.784 1 97.69 77 ALA A O 1
ATOM 628 N N . PHE A 1 78 ? 2.574 -8.898 0.787 1 97.31 78 PHE A N 1
ATOM 629 C CA . PHE A 1 78 ? 2.043 -9.625 1.936 1 97.31 78 PHE A CA 1
ATOM 630 C C . PHE A 1 78 ? 3.021 -10.695 2.398 1 97.31 78 PHE A C 1
ATOM 632 O O . PHE A 1 78 ? 3.67 -11.352 1.578 1 97.31 78 PHE A O 1
ATOM 639 N N . THR A 1 79 ? 3.15 -10.805 3.727 1 96 79 THR A N 1
ATOM 640 C CA . THR A 1 79 ? 3.824 -11.977 4.285 1 96 79 THR A CA 1
ATOM 641 C C . THR A 1 79 ? 2.914 -13.195 4.238 1 96 79 THR A C 1
ATOM 643 O O . THR A 1 79 ? 1.789 -13.156 4.738 1 96 79 THR A O 1
ATOM 646 N N . CYS A 1 80 ? 3.398 -14.25 3.617 1 96.12 80 CYS A N 1
ATOM 647 C CA . CYS A 1 80 ? 2.568 -15.422 3.389 1 96.12 80 CYS A CA 1
ATOM 648 C C . CYS A 1 80 ? 3.252 -16.688 3.908 1 96.12 80 CYS A C 1
ATOM 650 O O . CYS A 1 80 ? 4.438 -16.656 4.246 1 96.12 80 CYS A O 1
ATOM 652 N N . THR A 1 81 ? 2.383 -17.703 4.012 1 93.75 81 THR A N 1
ATOM 653 C CA . THR A 1 81 ? 2.873 -19.031 4.352 1 93.75 81 THR A CA 1
ATOM 654 C C . THR A 1 81 ? 2.402 -20.062 3.326 1 93.75 81 THR A C 1
ATOM 656 O O . THR A 1 81 ? 1.545 -19.766 2.492 1 93.75 81 THR A O 1
ATOM 659 N N . ASN A 1 82 ? 2.982 -21.234 3.344 1 92.31 82 ASN A N 1
ATOM 660 C CA . ASN A 1 82 ? 2.584 -22.375 2.518 1 92.31 82 ASN A CA 1
ATOM 661 C C . ASN A 1 82 ? 2.658 -22.031 1.031 1 92.31 82 ASN A C 1
ATOM 663 O O . ASN A 1 82 ? 1.646 -22.062 0.331 1 92.31 82 ASN A O 1
ATOM 667 N N . ARG A 1 83 ? 3.838 -21.781 0.564 1 94 83 ARG A N 1
ATOM 668 C CA . ARG A 1 83 ? 4.078 -21.359 -0.813 1 94 83 ARG A CA 1
ATOM 669 C C . ARG A 1 83 ? 3.561 -22.406 -1.799 1 94 83 ARG A C 1
ATOM 671 O O . ARG A 1 83 ? 2.926 -22.062 -2.799 1 94 83 ARG A O 1
ATOM 678 N N . PRO A 1 84 ? 3.775 -23.75 -1.535 1 93.81 84 PRO A N 1
ATOM 679 C CA . PRO A 1 84 ? 3.271 -24.734 -2.49 1 93.81 84 PRO A CA 1
ATOM 680 C C . PRO A 1 84 ? 1.761 -24.641 -2.695 1 93.81 84 PRO A C 1
ATOM 682 O O . PRO A 1 84 ? 1.282 -24.734 -3.83 1 93.81 84 PRO A O 1
ATOM 685 N N . GLU A 1 85 ? 1.1 -24.484 -1.646 1 93.94 85 GLU A N 1
ATOM 686 C CA . GLU A 1 85 ? -0.349 -24.344 -1.754 1 93.94 85 GLU A CA 1
ATOM 687 C C . GLU A 1 85 ? -0.729 -23.094 -2.543 1 93.94 85 GLU A C 1
ATOM 689 O O . GLU A 1 85 ? -1.672 -23.109 -3.338 1 93.94 85 GLU A O 1
ATOM 694 N N . MET A 1 86 ? -0.068 -22 -2.27 1 94.69 86 MET A N 1
ATOM 695 C CA . MET A 1 86 ? -0.329 -20.75 -2.986 1 94.69 86 MET A CA 1
ATOM 696 C C . MET A 1 86 ? -0.069 -20.922 -4.48 1 94.69 86 MET A C 1
ATOM 698 O O . MET A 1 86 ? -0.887 -20.516 -5.309 1 94.69 86 MET A O 1
ATOM 702 N N . GLU A 1 87 ? 1.018 -21.516 -4.789 1 95 87 GLU A N 1
ATOM 703 C CA . GLU A 1 87 ? 1.344 -21.75 -6.195 1 95 87 GLU A CA 1
ATOM 704 C C . GLU A 1 87 ? 0.292 -22.625 -6.871 1 95 87 GLU A C 1
ATOM 706 O O . GLU A 1 87 ? -0.105 -22.359 -8.008 1 95 87 GLU A O 1
ATOM 711 N N . ALA A 1 88 ? -0.056 -23.656 -6.199 1 95.31 88 ALA A N 1
ATOM 712 C CA . ALA A 1 88 ? -1.093 -24.531 -6.73 1 95.31 88 ALA A CA 1
ATOM 713 C C . ALA A 1 88 ? -2.387 -23.766 -6.988 1 95.31 88 ALA A C 1
ATOM 715 O O . ALA A 1 88 ? -3.061 -24 -7.996 1 95.31 88 ALA A O 1
ATOM 716 N N . ARG A 1 89 ? -2.697 -22.953 -6.07 1 94.88 89 ARG A N 1
ATOM 717 C CA . ARG A 1 89 ? -3.895 -22.125 -6.188 1 94.88 89 ARG A CA 1
ATOM 718 C C . ARG A 1 89 ? -3.807 -21.203 -7.398 1 94.88 89 ARG A C 1
ATOM 720 O O . ARG A 1 89 ? -4.762 -21.094 -8.172 1 94.88 89 ARG A O 1
ATOM 727 N N . LEU A 1 90 ? -2.705 -20.5 -7.562 1 96.38 90 LEU A N 1
ATOM 728 C CA . LEU A 1 90 ? -2.504 -19.609 -8.703 1 96.38 90 LEU A CA 1
ATOM 729 C C . LEU A 1 90 ? -2.621 -20.375 -10.016 1 96.38 90 LEU A C 1
ATOM 731 O O . LEU A 1 90 ? -3.23 -19.891 -10.969 1 96.38 90 LEU A O 1
ATOM 735 N N . LYS A 1 91 ? -2.068 -21.516 -10.031 1 96.31 91 LYS A N 1
ATOM 736 C CA . LYS A 1 91 ? -2.135 -22.359 -11.227 1 96.31 91 LYS A CA 1
ATOM 737 C C . LYS A 1 91 ? -3.562 -22.812 -11.492 1 96.31 91 LYS A C 1
ATOM 739 O O . LYS A 1 91 ? -4.016 -22.828 -12.641 1 96.31 91 LYS A O 1
ATOM 744 N N . HIS A 1 92 ? -4.203 -23.203 -10.477 1 95.19 92 HIS A N 1
ATOM 745 C CA . HIS A 1 92 ? -5.586 -23.672 -10.594 1 95.19 92 HIS A CA 1
ATOM 746 C C . HIS A 1 92 ? -6.469 -22.594 -11.234 1 95.19 92 HIS A C 1
ATOM 748 O O . HIS A 1 92 ? -7.32 -22.906 -12.07 1 95.19 92 HIS A O 1
ATOM 754 N N . TYR A 1 93 ? -6.242 -21.375 -10.867 1 94.69 93 TYR A N 1
ATOM 755 C CA . TYR A 1 93 ? -7.043 -20.281 -11.375 1 94.69 93 TYR A CA 1
ATOM 756 C C . TYR A 1 93 ? -6.422 -19.688 -12.641 1 94.69 93 TYR A C 1
ATOM 758 O O . TYR A 1 93 ? -6.895 -18.672 -13.148 1 94.69 93 TYR A O 1
ATOM 766 N N . ASN A 1 94 ? -5.336 -20.234 -13.102 1 96.25 94 ASN A N 1
ATOM 767 C CA . ASN A 1 94 ? -4.625 -19.812 -14.297 1 96.25 94 ASN A C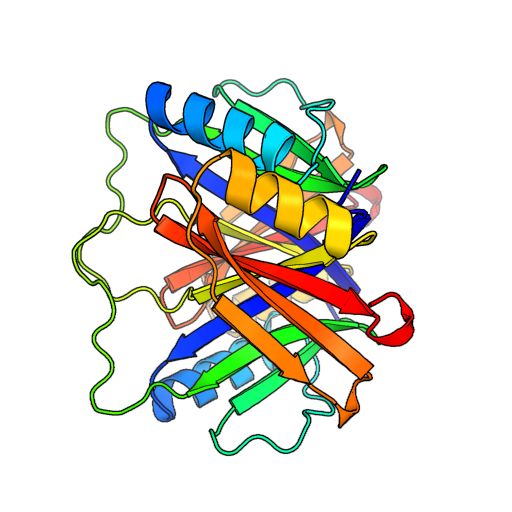A 1
ATOM 768 C C . ASN A 1 94 ? -4.168 -18.359 -14.188 1 96.25 94 ASN A C 1
ATOM 770 O O . ASN A 1 94 ? -4.316 -17.578 -15.133 1 96.25 94 ASN A O 1
ATOM 774 N N . LEU A 1 95 ? -3.785 -17.984 -13.062 1 96.25 95 LEU A N 1
ATOM 775 C CA . LEU A 1 95 ? -3.227 -16.656 -12.836 1 96.25 95 LEU A CA 1
ATOM 776 C C . LEU A 1 95 ? -1.717 -16.656 -13.047 1 96.25 95 LEU A C 1
ATOM 778 O O . LEU A 1 95 ? -0.99 -17.391 -12.367 1 96.25 95 LEU A O 1
ATOM 782 N N . PRO A 1 96 ? -1.336 -15.891 -14.023 1 97.12 96 PRO A N 1
ATOM 783 C CA . PRO A 1 96 ? 0.113 -15.82 -14.227 1 97.12 96 PRO A CA 1
ATOM 784 C C . PRO A 1 96 ? 0.844 -15.203 -13.031 1 97.12 96 PRO A C 1
ATOM 786 O O . PRO A 1 96 ? 0.304 -14.328 -12.359 1 97.12 96 PRO A O 1
ATOM 789 N N . PHE A 1 97 ? 2.047 -15.695 -12.742 1 97 97 PHE A N 1
ATOM 790 C CA . PHE A 1 97 ? 2.883 -15.125 -11.688 1 97 97 PHE A CA 1
ATOM 791 C C . PHE A 1 97 ? 4.359 -15.242 -12.055 1 97 97 PHE A C 1
ATOM 793 O O . PHE A 1 97 ? 4.75 -16.109 -12.82 1 97 97 PHE A O 1
ATOM 800 N N . LYS A 1 98 ? 5.109 -14.297 -11.586 1 97.44 98 LYS A N 1
ATOM 801 C CA . LYS A 1 98 ? 6.566 -14.312 -11.672 1 97.44 98 LYS A CA 1
ATOM 802 C C . LYS A 1 98 ? 7.191 -14.695 -10.336 1 97.44 98 LYS A C 1
ATOM 804 O O . LYS A 1 98 ? 6.664 -14.352 -9.273 1 97.44 98 LYS A O 1
ATOM 809 N N . GLU A 1 99 ? 8.312 -15.359 -10.469 1 96.56 99 GLU A N 1
ATOM 810 C CA . GLU A 1 99 ? 9 -15.773 -9.25 1 96.56 99 GLU A CA 1
ATOM 811 C C . GLU A 1 99 ? 10.234 -14.914 -8.992 1 96.56 99 GLU A C 1
ATOM 813 O O . GLU A 1 99 ? 10.883 -14.445 -9.93 1 96.56 99 GLU A O 1
ATOM 818 N N . GLY A 1 100 ? 10.406 -14.633 -7.66 1 94.5 100 GLY A N 1
ATOM 819 C CA . GLY A 1 100 ? 11.625 -13.977 -7.203 1 94.5 100 GLY A CA 1
ATOM 820 C C . GLY A 1 100 ? 12.203 -14.609 -5.953 1 94.5 100 GLY A C 1
ATOM 821 O O . GLY A 1 100 ? 11.539 -15.414 -5.289 1 94.5 100 GLY A O 1
ATOM 822 N N . ARG A 1 101 ? 13.5 -14.289 -5.801 1 93.38 101 ARG A N 1
ATOM 823 C CA . ARG A 1 101 ? 14.188 -14.703 -4.582 1 93.38 101 ARG A CA 1
ATOM 824 C C . ARG A 1 101 ? 15.148 -13.625 -4.102 1 93.38 101 ARG A C 1
ATOM 826 O O . ARG A 1 101 ? 15.773 -12.938 -4.91 1 93.38 101 ARG A O 1
ATOM 833 N N . VAL A 1 102 ? 15.164 -13.5 -2.838 1 93.31 102 VAL A N 1
ATOM 834 C CA . VAL A 1 102 ? 16.172 -12.672 -2.186 1 93.31 102 VAL A CA 1
ATOM 835 C C . VAL A 1 102 ? 16.953 -13.508 -1.17 1 93.31 102 VAL A C 1
ATOM 837 O O . VAL A 1 102 ? 16.656 -13.484 0.025 1 93.31 102 VAL A O 1
ATOM 840 N N . PRO A 1 103 ? 18 -14.133 -1.596 1 90.5 103 PRO A N 1
ATOM 841 C CA . PRO A 1 103 ? 18.719 -15.102 -0.76 1 90.5 103 PRO A CA 1
ATOM 842 C C . PRO A 1 103 ? 19.25 -14.484 0.534 1 90.5 103 PRO A C 1
ATOM 844 O O . PRO A 1 103 ? 19.203 -15.125 1.588 1 90.5 103 PRO A O 1
ATOM 847 N N . SER A 1 104 ? 19.766 -13.32 0.422 1 90.44 104 SER A N 1
ATOM 848 C CA . SER A 1 104 ? 20.359 -12.672 1.583 1 90.44 104 SER A CA 1
ATOM 849 C C . SER A 1 104 ? 19.344 -12.477 2.699 1 90.44 104 SER A C 1
ATOM 851 O O . SER A 1 104 ? 19.703 -12.352 3.869 1 90.44 104 SER A O 1
ATOM 853 N N . LEU A 1 105 ? 18.078 -12.5 2.34 1 92.31 105 LEU A N 1
ATOM 854 C CA . LEU A 1 105 ? 17.016 -12.336 3.328 1 92.31 105 LEU A CA 1
ATOM 855 C C . LEU A 1 105 ? 16.312 -13.656 3.588 1 92.31 105 LEU A C 1
ATOM 857 O O . LEU A 1 105 ? 15.422 -13.734 4.445 1 92.31 105 LEU A O 1
ATOM 861 N N . GLY A 1 106 ? 16.656 -14.68 2.852 1 93.44 106 GLY A N 1
ATOM 862 C CA . GLY A 1 106 ? 16 -15.969 2.992 1 93.44 106 GLY A CA 1
ATOM 863 C C . GLY A 1 106 ? 14.539 -15.938 2.592 1 93.44 106 GLY A C 1
ATOM 864 O O . GLY A 1 106 ? 13.703 -16.547 3.252 1 93.44 106 GLY A O 1
ATOM 865 N N . ILE A 1 107 ? 14.242 -15.148 1.613 1 94.56 107 ILE A N 1
ATOM 866 C CA . ILE A 1 107 ? 12.836 -15.031 1.229 1 94.56 107 ILE A CA 1
ATOM 867 C C . ILE A 1 107 ? 12.672 -15.414 -0.24 1 94.56 107 ILE A C 1
ATOM 869 O O . ILE A 1 107 ? 13.586 -15.211 -1.046 1 94.56 107 ILE A O 1
ATOM 873 N N . SER A 1 108 ? 11.578 -15.984 -0.549 1 95.44 108 SER A N 1
ATOM 874 C CA . SER A 1 108 ? 11.094 -16.203 -1.907 1 95.44 108 SER A CA 1
ATOM 875 C C . SER A 1 108 ? 9.797 -15.453 -2.164 1 95.44 108 SER A C 1
ATOM 877 O O . SER A 1 108 ? 9 -15.234 -1.244 1 95.44 108 SER A O 1
ATOM 879 N N . GLN A 1 109 ? 9.633 -15.086 -3.369 1 96.62 109 GLN A N 1
ATOM 880 C CA . GLN A 1 109 ? 8.547 -14.164 -3.688 1 96.62 109 GLN A CA 1
ATOM 881 C C . GLN A 1 109 ? 7.742 -14.664 -4.883 1 96.62 109 GLN A C 1
ATOM 883 O O . GLN A 1 109 ? 8.297 -15.281 -5.797 1 96.62 109 GLN A O 1
ATOM 888 N N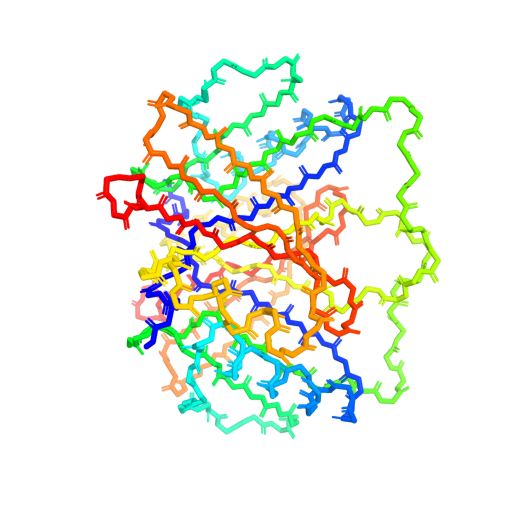 . LEU A 1 110 ? 6.484 -14.484 -4.934 1 97 110 LEU A N 1
ATOM 889 C CA . LEU A 1 110 ? 5.602 -14.578 -6.094 1 97 110 LEU A CA 1
ATOM 890 C C . LEU A 1 110 ? 4.973 -13.227 -6.41 1 97 110 LEU A C 1
ATOM 892 O O . LEU A 1 110 ? 4.422 -12.57 -5.523 1 97 110 LEU A O 1
ATOM 896 N N . PHE A 1 111 ? 5.125 -12.805 -7.621 1 97.81 111 PHE A N 1
ATOM 897 C CA . PHE A 1 111 ? 4.551 -11.539 -8.055 1 97.81 111 PHE A CA 1
ATOM 898 C C . PHE A 1 111 ? 3.348 -11.766 -8.961 1 97.81 111 PHE A C 1
ATOM 900 O O . PHE A 1 111 ? 3.445 -12.484 -9.961 1 97.81 111 PHE A O 1
ATOM 907 N N . ILE A 1 112 ? 2.26 -11.18 -8.641 1 97.19 112 ILE A N 1
ATOM 908 C CA . ILE A 1 112 ? 1.024 -11.289 -9.406 1 97.19 112 ILE A CA 1
ATOM 909 C C . ILE A 1 112 ? 0.379 -9.914 -9.547 1 97.19 112 ILE A C 1
ATOM 911 O O . ILE A 1 112 ? 0.907 -8.914 -9.047 1 97.19 112 ILE A O 1
ATOM 915 N N . LYS A 1 113 ? -0.705 -9.844 -10.305 1 96.31 113 LYS A N 1
ATOM 916 C CA . LYS A 1 113 ? -1.52 -8.641 -10.438 1 96.31 113 LYS A CA 1
ATOM 917 C C . LYS A 1 113 ? -2.963 -8.898 -10.016 1 96.31 113 LYS A C 1
ATOM 919 O O . LYS A 1 113 ? -3.518 -9.961 -10.312 1 96.31 113 LYS A O 1
ATOM 924 N N . ASP A 1 114 ? -3.498 -7.941 -9.289 1 96.06 114 ASP A N 1
ATOM 925 C CA . ASP A 1 114 ? -4.922 -8.07 -8.992 1 96.06 114 ASP A CA 1
ATOM 926 C C . ASP A 1 114 ? -5.773 -7.691 -10.203 1 96.06 114 ASP A C 1
ATOM 928 O O . ASP A 1 114 ? -5.242 -7.293 -11.242 1 96.06 114 ASP A O 1
ATOM 932 N N . PRO A 1 115 ? -7.086 -7.816 -10.141 1 95.25 115 PRO A N 1
ATOM 933 C CA . PRO A 1 115 ? -7.953 -7.598 -11.305 1 95.25 115 PRO A CA 1
ATOM 934 C C . PRO A 1 115 ? -7.895 -6.16 -11.82 1 95.25 115 PRO A C 1
ATOM 936 O O . PRO A 1 115 ? -8.305 -5.891 -12.953 1 95.25 115 PRO A O 1
ATOM 939 N N . ALA A 1 116 ? -7.512 -5.219 -11.023 1 93.31 116 ALA A N 1
ATOM 940 C CA . ALA A 1 116 ? -7.414 -3.822 -11.438 1 93.31 116 ALA A CA 1
ATOM 941 C C . ALA A 1 116 ? -6.031 -3.514 -12 1 93.31 116 ALA A C 1
ATOM 943 O O . ALA A 1 116 ? -5.77 -2.389 -12.438 1 93.31 116 ALA A O 1
ATOM 944 N N . GLY A 1 117 ? -5.117 -4.504 -11.93 1 92.5 117 GLY A N 1
ATOM 945 C CA . GLY A 1 117 ? -3.783 -4.312 -12.477 1 92.5 117 GLY A CA 1
ATOM 946 C C . GLY A 1 117 ? -2.764 -3.91 -11.422 1 92.5 117 GLY A C 1
ATOM 947 O O . GLY A 1 117 ? -1.591 -3.697 -11.742 1 92.5 117 GLY A O 1
ATOM 948 N N . ASN A 1 118 ? -3.121 -3.734 -10.156 1 93.75 118 ASN A N 1
ATOM 949 C CA . ASN A 1 118 ? -2.172 -3.441 -9.086 1 93.75 118 ASN A CA 1
ATOM 950 C C . ASN A 1 118 ? -1.217 -4.605 -8.852 1 93.75 118 ASN A C 1
ATOM 952 O O . ASN A 1 118 ? -1.638 -5.766 -8.82 1 93.75 118 ASN A O 1
ATOM 956 N N . GLY A 1 119 ? 0.082 -4.262 -8.664 1 95.56 119 GLY A N 1
ATOM 957 C CA . GLY A 1 119 ? 1.049 -5.297 -8.352 1 95.56 119 GLY A CA 1
ATOM 958 C C . GLY A 1 119 ? 0.912 -5.832 -6.938 1 95.56 119 GLY A C 1
ATOM 959 O O . GLY A 1 119 ? 0.659 -5.066 -6.004 1 95.56 119 GLY A O 1
ATOM 960 N N . ILE A 1 120 ? 1.094 -7.148 -6.82 1 97.44 120 ILE A N 1
ATOM 961 C CA . ILE A 1 120 ? 1.078 -7.824 -5.523 1 97.44 120 ILE A CA 1
ATOM 962 C C . ILE A 1 120 ? 2.305 -8.727 -5.398 1 97.44 120 ILE A C 1
ATOM 964 O O . ILE A 1 120 ? 2.641 -9.461 -6.328 1 97.44 120 ILE A O 1
ATOM 968 N N . GLU A 1 121 ? 2.947 -8.586 -4.336 1 97.94 121 GLU A N 1
ATOM 969 C CA . GLU A 1 121 ? 4.012 -9.508 -3.963 1 97.94 121 GLU A CA 1
ATOM 970 C C . GLU A 1 121 ? 3.574 -10.422 -2.816 1 97.94 121 GLU A C 1
ATOM 972 O O . GLU A 1 121 ? 3.123 -9.938 -1.774 1 97.94 121 GLU A O 1
ATOM 977 N N . LEU A 1 122 ? 3.633 -11.68 -3.021 1 97.38 122 LEU A N 1
ATOM 978 C CA . LEU A 1 122 ? 3.488 -12.688 -1.974 1 97.38 122 LEU A CA 1
ATOM 979 C C . LEU A 1 122 ? 4.852 -13.188 -1.508 1 97.38 122 LEU A C 1
ATOM 981 O O . LEU A 1 122 ? 5.559 -13.859 -2.26 1 97.38 122 LEU A O 1
ATOM 985 N N . SER A 1 123 ? 5.18 -12.859 -0.287 1 97 123 SER A N 1
ATOM 986 C CA . SER A 1 123 ? 6.516 -13.117 0.24 1 97 123 SER A CA 1
ATOM 987 C C . SER A 1 123 ? 6.512 -14.305 1.204 1 97 123 SER A C 1
ATOM 989 O O . SER A 1 123 ? 5.68 -14.367 2.109 1 97 123 SER A O 1
ATOM 991 N N . PHE A 1 124 ? 7.457 -15.25 1.006 1 95.94 124 PHE A N 1
ATOM 992 C CA . PHE A 1 124 ? 7.562 -16.469 1.81 1 95.94 124 PHE A CA 1
ATOM 993 C C . PHE A 1 124 ? 8.961 -16.609 2.398 1 95.94 124 PHE A C 1
ATOM 995 O O . PHE A 1 124 ? 9.953 -16.312 1.73 1 95.94 124 PHE A O 1
ATOM 1002 N N . ALA A 1 125 ? 8.977 -17.094 3.648 1 92.06 125 ALA A N 1
ATOM 1003 C CA . ALA A 1 125 ? 10.273 -17.5 4.16 1 92.06 125 ALA A CA 1
ATOM 1004 C C . ALA A 1 125 ? 10.797 -18.719 3.4 1 92.06 125 ALA A C 1
ATOM 1006 O O . ALA A 1 125 ? 10.047 -19.656 3.133 1 92.06 125 ALA A O 1
ATOM 1007 N N . SER A 1 126 ? 11.961 -18.625 2.871 1 82.5 126 SER A N 1
ATOM 1008 C CA . SER A 1 126 ? 12.523 -19.672 2.031 1 82.5 126 SER A CA 1
ATOM 1009 C C . SER A 1 126 ? 12.602 -21 2.783 1 82.5 126 SER A C 1
ATOM 1011 O O . SER A 1 126 ? 12.539 -22.078 2.174 1 82.5 126 SER A O 1
ATOM 1013 N N . ASN A 1 127 ? 12.883 -20.984 4.02 1 69.38 127 ASN A N 1
ATOM 1014 C CA . ASN A 1 127 ? 12.914 -22.266 4.699 1 69.38 127 ASN A CA 1
ATOM 1015 C C . ASN A 1 127 ? 11.547 -22.953 4.688 1 69.38 127 ASN A C 1
ATOM 1017 O O . ASN A 1 127 ? 11.43 -24.125 5.008 1 69.38 127 ASN A O 1
ATOM 1021 N N . GLN A 1 128 ? 10.625 -22.172 4.461 1 56.38 128 GLN A N 1
ATOM 1022 C CA . GLN A 1 128 ? 9.281 -22.734 4.34 1 56.38 128 GLN A CA 1
ATOM 1023 C C . GLN A 1 128 ? 8.969 -23.109 2.893 1 56.38 128 GLN A C 1
ATOM 1025 O O . GLN A 1 128 ? 7.895 -23.641 2.602 1 56.38 128 GLN A O 1
ATOM 1030 N N . ALA A 1 129 ? 9.953 -22.844 2.061 1 44.94 129 ALA A N 1
ATOM 1031 C CA . ALA A 1 129 ? 9.766 -23.25 0.671 1 44.94 129 ALA A CA 1
ATOM 1032 C C . ALA A 1 129 ? 9.891 -24.766 0.523 1 44.94 129 ALA A C 1
ATOM 1034 O O . ALA A 1 129 ? 10.633 -25.406 1.264 1 44.94 129 ALA A O 1
ATOM 1035 N N . MET B 1 1 ? -4.898 -20.359 4.812 1 62.12 1 MET B N 1
ATOM 1036 C CA . MET B 1 1 ? -4.758 -18.906 4.801 1 62.12 1 MET B CA 1
ATOM 1037 C C . MET B 1 1 ? -3.338 -18.5 4.414 1 62.12 1 MET B C 1
ATOM 1039 O O . MET B 1 1 ? -2.369 -19.109 4.863 1 62.12 1 MET B O 1
ATOM 1043 N N . SER B 1 2 ? -3.182 -17.844 3.191 1 81.94 2 SER B N 1
ATOM 1044 C CA . SER B 1 2 ? -1.827 -17.672 2.676 1 81.94 2 SER B CA 1
ATOM 1045 C C . SER B 1 2 ? -1.218 -16.344 3.152 1 81.94 2 SER B C 1
ATOM 1047 O O . SER B 1 2 ? -0.125 -16.344 3.723 1 81.94 2 SER B O 1
ATOM 1049 N N . ALA B 1 3 ? -2.055 -15.289 3.314 1 85.44 3 ALA B N 1
ATOM 1050 C CA . ALA B 1 3 ? -1.463 -14.031 3.75 1 85.44 3 ALA B CA 1
ATOM 1051 C C . ALA B 1 3 ? -1.674 -13.812 5.246 1 85.44 3 ALA B C 1
ATOM 1053 O O . ALA B 1 3 ? -2.811 -13.797 5.723 1 85.44 3 ALA B O 1
ATOM 1054 N N . ILE B 1 4 ? -0.58 -13.633 6 1 85.69 4 ILE B N 1
ATOM 1055 C CA . ILE B 1 4 ? -0.685 -13.562 7.453 1 85.69 4 ILE B CA 1
ATOM 1056 C C . ILE B 1 4 ? -0.292 -12.164 7.93 1 85.69 4 ILE B C 1
ATOM 1058 O O . ILE B 1 4 ? -0.403 -11.852 9.117 1 85.69 4 ILE B O 1
ATOM 1062 N N . GLY B 1 5 ? 0.109 -11.352 7.043 1 87.88 5 GLY B N 1
ATOM 1063 C CA . GLY B 1 5 ? 0.451 -10.008 7.461 1 87.88 5 GLY B CA 1
ATOM 1064 C C . GLY B 1 5 ? 0.727 -9.07 6.301 1 87.88 5 GLY B C 1
ATOM 1065 O O . GLY B 1 5 ? 0.975 -9.523 5.18 1 87.88 5 GLY B O 1
ATOM 1066 N N . PHE B 1 6 ? 0.617 -7.77 6.562 1 87.94 6 PHE B N 1
ATOM 1067 C CA . PHE B 1 6 ? 1.044 -6.715 5.652 1 87.94 6 PHE B CA 1
ATOM 1068 C C . PHE B 1 6 ? 2.551 -6.5 5.742 1 87.94 6 PHE B C 1
ATOM 1070 O O . PHE B 1 6 ? 3.102 -6.395 6.84 1 87.94 6 PHE B O 1
ATOM 1077 N N . ASN B 1 7 ? 3.24 -6.57 4.613 1 94 7 ASN B N 1
ATOM 1078 C CA . ASN B 1 7 ? 4.699 -6.578 4.648 1 94 7 ASN B CA 1
ATOM 1079 C C . ASN B 1 7 ? 5.273 -5.215 4.27 1 94 7 ASN B C 1
ATOM 1081 O O . ASN B 1 7 ? 5.848 -4.523 5.113 1 94 7 ASN B O 1
ATOM 1085 N N . HIS B 1 8 ? 5.191 -4.816 3.072 1 97.38 8 HIS B N 1
ATOM 1086 C CA . HIS B 1 8 ? 5.684 -3.531 2.588 1 97.38 8 HIS B CA 1
ATOM 1087 C C . HIS B 1 8 ? 4.98 -3.125 1.298 1 97.38 8 HIS B C 1
ATOM 1089 O O . HIS B 1 8 ? 4.121 -3.854 0.796 1 97.38 8 HIS B O 1
ATOM 1095 N N . TYR B 1 9 ? 5.215 -1.878 0.831 1 97.62 9 TYR B N 1
ATOM 1096 C CA . TYR B 1 9 ? 4.875 -1.492 -0.534 1 97.62 9 TYR B CA 1
ATOM 1097 C C . TYR B 1 9 ? 6.074 -0.88 -1.245 1 97.62 9 TYR B C 1
ATOM 1099 O O . TYR B 1 9 ? 7.062 -0.512 -0.604 1 97.62 9 TYR B O 1
ATOM 1107 N N . ASN B 1 10 ? 5.988 -0.927 -2.547 1 97.81 10 ASN B N 1
ATOM 1108 C CA . ASN B 1 10 ? 7.09 -0.463 -3.385 1 97.81 10 ASN B CA 1
ATOM 1109 C C . ASN B 1 10 ? 6.645 0.652 -4.328 1 97.81 10 ASN B C 1
ATOM 1111 O O . ASN B 1 10 ? 5.59 0.553 -4.961 1 97.81 10 ASN B O 1
ATOM 1115 N N . LEU B 1 11 ? 7.375 1.693 -4.328 1 96.69 11 LEU B N 1
ATOM 1116 C CA . LEU B 1 11 ? 7.254 2.756 -5.32 1 96.69 11 LEU B CA 1
ATOM 1117 C C . LEU B 1 11 ? 8.445 2.748 -6.27 1 96.69 11 LEU B C 1
ATOM 1119 O O . LEU B 1 11 ? 9.586 2.543 -5.84 1 96.69 11 LEU B O 1
ATOM 1123 N N . ARG B 1 12 ? 8.18 2.955 -7.508 1 95.69 12 ARG B N 1
ATOM 1124 C CA . ARG B 1 12 ? 9.234 3.041 -8.516 1 95.69 12 ARG B CA 1
ATOM 1125 C C . ARG B 1 12 ? 9.227 4.406 -9.195 1 95.69 12 ARG B C 1
ATOM 1127 O O . ARG B 1 12 ? 8.164 4.934 -9.531 1 95.69 12 ARG B O 1
ATOM 1134 N N . ALA B 1 13 ? 10.344 4.977 -9.375 1 94.06 13 ALA B N 1
ATOM 1135 C CA . ALA B 1 13 ? 10.469 6.316 -9.945 1 94.06 13 ALA B CA 1
ATOM 1136 C C . ALA B 1 13 ? 11.883 6.574 -10.445 1 94.06 13 ALA B C 1
ATOM 1138 O O . ALA B 1 13 ? 12.82 5.852 -10.078 1 94.06 13 ALA B O 1
ATOM 1139 N N . PRO B 1 14 ? 12.031 7.598 -11.336 1 93.88 14 PRO B N 1
ATOM 1140 C CA . PRO B 1 14 ? 13.391 8.008 -11.703 1 93.88 14 PRO B CA 1
ATOM 1141 C C . PRO B 1 14 ? 14.195 8.5 -10.5 1 93.88 14 PRO B C 1
ATOM 1143 O O . PRO B 1 14 ? 13.625 8.852 -9.469 1 93.88 14 PRO B O 1
ATOM 1146 N N . ARG B 1 15 ? 15.5 8.586 -10.617 1 95.25 15 ARG B N 1
ATOM 1147 C CA . ARG B 1 15 ? 16.453 8.828 -9.539 1 95.25 15 ARG B CA 1
ATOM 1148 C C . ARG B 1 15 ? 16.109 10.117 -8.797 1 95.25 15 ARG B C 1
ATOM 1150 O O . ARG B 1 15 ? 16.031 10.125 -7.566 1 95.25 15 ARG B O 1
ATOM 1157 N N . GLU B 1 16 ? 15.922 11.188 -9.484 1 95.62 16 GLU B N 1
ATOM 1158 C CA . GLU B 1 16 ? 15.672 12.484 -8.852 1 95.62 16 GLU B CA 1
ATOM 1159 C C . GLU B 1 16 ? 14.406 12.438 -8 1 95.62 16 GLU B C 1
ATOM 1161 O O . GLU B 1 16 ? 14.406 12.914 -6.863 1 95.62 16 GLU B O 1
ATOM 1166 N N . LEU B 1 17 ? 13.391 11.836 -8.547 1 95.5 17 LEU B N 1
ATOM 1167 C CA . LEU B 1 17 ? 12.141 11.727 -7.805 1 95.5 17 LEU B CA 1
ATOM 1168 C C . LEU B 1 17 ? 12.289 10.773 -6.625 1 95.5 17 LEU B C 1
ATOM 1170 O O . LEU B 1 17 ? 11.68 10.977 -5.574 1 95.5 17 LEU B O 1
ATOM 1174 N N . LEU B 1 18 ? 13.086 9.766 -6.723 1 97.12 18 LEU B N 1
ATOM 1175 C CA . LEU B 1 18 ? 13.344 8.859 -5.613 1 97.12 18 LEU B CA 1
ATOM 1176 C C . LEU B 1 18 ? 13.945 9.609 -4.426 1 97.12 18 LEU B C 1
ATOM 1178 O O . LEU B 1 18 ? 13.57 9.367 -3.277 1 97.12 18 LEU B O 1
ATOM 1182 N N . ASP B 1 19 ? 14.844 10.477 -4.77 1 98.12 19 ASP B N 1
ATOM 1183 C CA . ASP B 1 19 ? 15.477 11.266 -3.719 1 98.12 19 ASP B CA 1
ATOM 1184 C C . ASP B 1 19 ? 14.461 12.156 -3.006 1 98.12 19 ASP B C 1
ATOM 1186 O O . ASP B 1 19 ? 14.5 12.297 -1.782 1 98.12 19 ASP B O 1
ATOM 1190 N N . GLU B 1 20 ? 13.586 12.758 -3.752 1 98.06 20 GLU B N 1
ATOM 1191 C CA . GLU B 1 20 ? 12.523 13.578 -3.168 1 98.06 20 GLU B CA 1
ATOM 1192 C C . GLU B 1 20 ? 11.625 12.742 -2.264 1 98.06 20 GLU B C 1
ATOM 1194 O O . GLU B 1 20 ? 11.242 13.18 -1.18 1 98.06 20 GLU B O 1
ATOM 1199 N N . LEU B 1 21 ? 11.297 11.578 -2.771 1 98.06 21 LEU B N 1
ATOM 1200 C CA . LEU B 1 21 ? 10.438 10.688 -2.01 1 98.06 21 LEU B CA 1
ATOM 1201 C C . LEU B 1 21 ? 11.109 10.242 -0.717 1 98.06 21 LEU B C 1
ATOM 1203 O O . LEU B 1 21 ? 10.484 10.242 0.346 1 98.06 21 LEU B O 1
ATOM 1207 N N . LYS B 1 22 ? 12.32 9.875 -0.814 1 98.38 22 LYS B N 1
ATOM 1208 C CA . LYS B 1 22 ? 13.078 9.492 0.377 1 98.38 22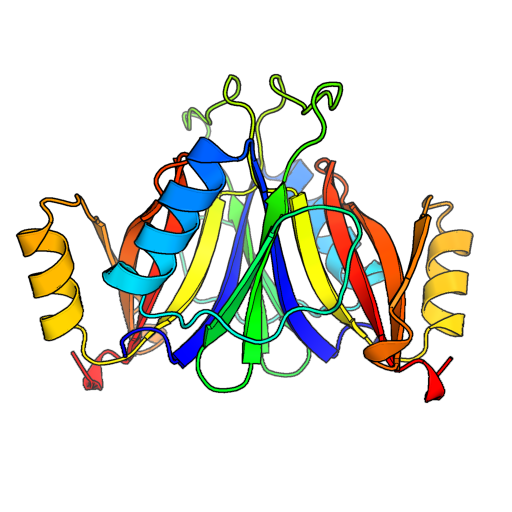 LYS B CA 1
ATOM 1209 C C . LYS B 1 22 ? 13.062 10.609 1.415 1 98.38 22 LYS B C 1
ATOM 1211 O O . LYS B 1 22 ? 12.773 10.375 2.59 1 98.38 22 LYS B O 1
ATOM 1216 N N . THR B 1 23 ? 13.367 11.812 0.983 1 97.88 23 THR B N 1
ATOM 1217 C CA . THR B 1 23 ? 13.398 12.961 1.879 1 97.88 23 THR B CA 1
ATOM 1218 C C . THR B 1 23 ? 12.023 13.188 2.512 1 97.88 23 THR B C 1
ATOM 1220 O O . THR B 1 23 ? 11.922 13.391 3.725 1 97.88 23 THR B O 1
ATOM 1223 N N . PHE B 1 24 ? 11.039 13.117 1.741 1 97.38 24 PHE B N 1
ATOM 1224 C CA . PHE B 1 24 ? 9.672 13.328 2.213 1 97.38 24 PHE B CA 1
ATOM 1225 C C . PHE B 1 24 ? 9.305 12.312 3.285 1 97.38 24 PHE B C 1
ATOM 1227 O O . PHE B 1 24 ? 8.852 12.68 4.367 1 97.38 24 PHE B O 1
ATOM 1234 N N . TYR B 1 25 ? 9.445 11.039 2.986 1 97.88 25 TYR B N 1
ATOM 1235 C CA . TYR B 1 25 ? 9 9.984 3.893 1 97.88 25 TYR B CA 1
ATOM 1236 C C . TYR B 1 25 ? 9.836 9.977 5.168 1 97.88 25 TYR B C 1
ATOM 1238 O O . TYR B 1 25 ? 9.336 9.625 6.242 1 97.88 25 TYR B O 1
ATOM 1246 N N . CYS B 1 26 ? 11.086 10.383 5.082 1 97 26 CYS B N 1
ATOM 1247 C CA . CYS B 1 26 ? 11.922 10.43 6.273 1 97 26 CYS B CA 1
ATOM 1248 C C . CYS B 1 26 ? 11.633 11.672 7.102 1 97 26 CYS B C 1
ATOM 1250 O O . CYS B 1 26 ? 11.422 11.578 8.312 1 97 26 CYS B O 1
ATOM 1252 N N . GLU B 1 27 ? 11.516 12.797 6.469 1 95.38 27 GLU B N 1
ATOM 1253 C CA . GLU B 1 27 ? 11.43 14.055 7.191 1 95.38 27 GLU B CA 1
ATOM 1254 C C . GLU B 1 27 ? 9.992 14.359 7.605 1 95.38 27 GLU B C 1
ATOM 1256 O O . GLU B 1 27 ? 9.75 14.984 8.641 1 95.38 27 GLU B O 1
ATOM 1261 N N . ILE B 1 28 ? 9.078 13.961 6.785 1 95.44 28 ILE B N 1
ATOM 1262 C CA . ILE B 1 28 ? 7.691 14.328 7.059 1 95.44 28 ILE B CA 1
ATOM 1263 C C . ILE B 1 28 ? 6.977 13.172 7.75 1 95.44 28 ILE B C 1
ATOM 1265 O O . ILE B 1 28 ? 6.441 13.328 8.852 1 95.44 28 ILE B O 1
ATOM 1269 N N . VAL B 1 29 ? 7.02 11.984 7.18 1 96.25 29 VAL B N 1
ATOM 1270 C CA . VAL B 1 29 ? 6.281 10.844 7.703 1 96.25 29 VAL B CA 1
ATOM 1271 C C . VAL B 1 29 ? 7.004 10.266 8.914 1 96.25 29 VAL B C 1
ATOM 1273 O O . VAL B 1 29 ? 6.371 9.734 9.836 1 96.25 29 VAL B O 1
ATOM 1276 N N . GLY B 1 30 ? 8.32 10.406 8.938 1 95.69 30 GLY B N 1
ATOM 1277 C CA . GLY B 1 30 ? 9.094 9.969 10.086 1 95.69 30 GLY B CA 1
ATOM 1278 C C . GLY B 1 30 ? 9.664 8.57 9.922 1 95.69 30 GLY B C 1
ATOM 1279 O O . GLY B 1 30 ? 9.953 7.898 10.914 1 95.69 30 GLY B O 1
ATOM 1280 N N . LEU B 1 31 ? 9.734 8.047 8.734 1 96.94 31 LEU B N 1
ATOM 1281 C CA . LEU B 1 31 ? 10.43 6.785 8.5 1 96.94 31 LEU B CA 1
ATOM 1282 C C . LEU B 1 31 ? 11.938 6.977 8.562 1 96.94 31 LEU B C 1
ATOM 1284 O O . LEU B 1 31 ? 12.422 8.109 8.57 1 96.94 31 LEU B O 1
ATOM 1288 N N . THR B 1 32 ? 12.625 5.816 8.656 1 97 32 THR B N 1
ATOM 1289 C CA . THR B 1 32 ? 14.078 5.859 8.703 1 97 32 THR B CA 1
ATOM 1290 C C . THR B 1 32 ? 14.68 5.008 7.586 1 97 32 THR B C 1
ATOM 1292 O O . THR B 1 32 ? 14.203 3.902 7.316 1 97 32 THR B O 1
ATOM 1295 N N . GLN B 1 33 ? 15.688 5.617 6.902 1 97.44 33 GLN B N 1
ATOM 1296 C CA . GLN B 1 33 ? 16.422 4.805 5.934 1 97.44 33 GLN B CA 1
ATOM 1297 C C . GLN B 1 33 ? 17.203 3.689 6.629 1 97.44 33 GLN B C 1
ATOM 1299 O O . GLN B 1 33 ? 17.844 3.922 7.66 1 97.44 33 GLN B O 1
ATOM 1304 N N . GLY B 1 34 ? 17.062 2.486 6.098 1 97 34 GLY B N 1
ATOM 1305 C CA . GLY B 1 34 ? 17.75 1.376 6.727 1 97 34 GLY B CA 1
ATOM 1306 C C . GLY B 1 34 ? 18.422 0.452 5.73 1 97 34 GLY B C 1
ATOM 1307 O O . GLY B 1 34 ? 18.703 0.851 4.598 1 97 34 GLY B O 1
ATOM 1308 N N . GLN B 1 35 ? 18.719 -0.711 6.254 1 95.25 35 GLN B N 1
ATOM 1309 C CA . GLN B 1 35 ? 19.469 -1.684 5.469 1 95.25 35 GLN B CA 1
ATOM 1310 C C . GLN B 1 35 ? 18.688 -2.139 4.246 1 95.25 35 GLN B C 1
ATOM 1312 O O . GLN B 1 35 ? 17.484 -2.383 4.336 1 95.25 35 GLN B O 1
ATOM 1317 N N . ARG B 1 36 ? 19.266 -2.162 3.178 1 95.81 36 ARG B N 1
ATOM 1318 C CA . ARG B 1 36 ? 18.781 -2.672 1.902 1 95.81 36 ARG B CA 1
ATOM 1319 C C . ARG B 1 36 ? 19.734 -3.697 1.312 1 95.81 36 ARG B C 1
ATOM 1321 O O . ARG B 1 36 ? 20.938 -3.447 1.221 1 95.81 36 ARG B O 1
ATOM 1328 N N . PRO B 1 37 ? 19.297 -4.902 0.975 1 94.12 37 PRO B N 1
ATOM 1329 C CA . PRO B 1 37 ? 20.172 -5.875 0.328 1 94.12 37 PRO B CA 1
ATOM 1330 C C . PRO B 1 37 ? 20.875 -5.309 -0.905 1 94.12 37 PRO B C 1
ATOM 1332 O O . PRO B 1 37 ? 20.422 -4.316 -1.477 1 94.12 37 PRO B O 1
ATOM 1335 N N . PRO B 1 38 ? 21.938 -5.965 -1.231 1 90.88 38 PRO B N 1
ATOM 1336 C CA . PRO B 1 38 ? 22.656 -5.492 -2.416 1 90.88 38 PRO B CA 1
ATOM 1337 C C . PRO B 1 38 ? 21.953 -5.855 -3.721 1 90.88 38 PRO B C 1
ATOM 1339 O O . PRO B 1 38 ? 22.094 -6.98 -4.211 1 90.88 38 PRO B O 1
ATOM 1342 N N . PHE B 1 39 ? 21.219 -4.992 -4.277 1 91.88 39 PHE B N 1
ATOM 1343 C CA . PHE B 1 39 ? 20.578 -5.156 -5.574 1 91.88 39 PHE B CA 1
ATOM 1344 C C . PHE B 1 39 ? 21.344 -4.41 -6.66 1 91.88 39 PHE B C 1
ATOM 1346 O O . PHE B 1 39 ? 22.109 -3.49 -6.363 1 91.88 39 PHE B O 1
ATOM 1353 N N . GLU B 1 40 ? 21.125 -4.812 -7.883 1 89.31 40 GLU B N 1
ATOM 1354 C CA . GLU B 1 40 ? 21.766 -4.133 -9.008 1 89.31 40 GLU B CA 1
ATOM 1355 C C . GLU B 1 40 ? 21.141 -2.752 -9.234 1 89.31 40 GLU B C 1
ATOM 1357 O O . GLU B 1 40 ? 21.859 -1.804 -9.578 1 89.31 40 GLU B O 1
ATOM 1362 N N . SER B 1 41 ? 19.938 -2.686 -8.961 1 91.56 41 SER B N 1
ATOM 1363 C CA . SER B 1 41 ? 19.234 -1.418 -9.164 1 91.56 41 SER B CA 1
ATOM 1364 C C . SER B 1 41 ? 19.391 -0.51 -7.945 1 91.56 41 SER B C 1
ATOM 1366 O O . SER B 1 41 ? 19.547 -0.99 -6.82 1 91.56 41 SER B O 1
ATOM 1368 N N . PHE B 1 42 ? 19.344 0.748 -8.18 1 96.31 42 PHE B N 1
ATOM 1369 C CA . PHE B 1 42 ? 19.422 1.734 -7.109 1 96.31 42 PHE B CA 1
ATOM 1370 C C . PHE B 1 42 ? 18.078 1.857 -6.395 1 96.31 42 PHE B C 1
ATOM 1372 O O . PHE B 1 42 ? 17.016 1.732 -7.023 1 96.31 42 PHE B O 1
ATOM 1379 N N . GLY B 1 43 ? 18.188 2.184 -5.094 1 97.81 43 GLY B N 1
ATOM 1380 C CA . GLY B 1 43 ? 16.969 2.414 -4.34 1 97.81 43 GLY B CA 1
ATOM 1381 C C . GLY B 1 43 ? 17.203 2.635 -2.859 1 97.81 43 GLY B C 1
ATOM 1382 O O . GLY B 1 43 ? 18.359 2.734 -2.422 1 97.81 43 GLY B O 1
ATOM 1383 N N . TYR B 1 44 ? 16.125 2.801 -2.096 1 98.38 44 TYR B N 1
ATOM 1384 C CA . TYR B 1 44 ? 16.125 2.949 -0.645 1 98.38 44 TYR B CA 1
ATOM 1385 C C . TYR B 1 44 ? 15.117 2.014 0.004 1 98.38 44 TYR B C 1
ATOM 1387 O O . TYR B 1 44 ? 14.062 1.731 -0.573 1 98.38 44 TYR B O 1
ATOM 1395 N N . TRP B 1 45 ? 15.469 1.523 1.126 1 98.31 45 TRP B N 1
ATOM 1396 C CA . TRP B 1 45 ? 14.508 0.861 2.002 1 98.31 45 TRP B CA 1
ATOM 1397 C C . TRP B 1 45 ? 14.234 1.699 3.246 1 98.31 45 TRP B C 1
ATOM 1399 O O . TRP B 1 45 ? 15.172 2.121 3.934 1 98.31 45 TRP B O 1
ATOM 1409 N N . LEU B 1 46 ? 13 1.977 3.5 1 98.19 46 LEU B N 1
ATOM 1410 C CA . LEU B 1 46 ? 12.602 2.842 4.605 1 98.19 46 LEU B CA 1
ATOM 1411 C C . LEU B 1 46 ? 11.812 2.061 5.652 1 98.19 46 LEU B C 1
ATOM 1413 O O . LEU B 1 46 ? 10.992 1.211 5.309 1 98.19 46 LEU B O 1
ATOM 1417 N N . TYR B 1 47 ? 12.07 2.418 6.91 1 96.88 47 TYR B N 1
ATOM 1418 C CA . TYR B 1 47 ? 11.625 1.609 8.039 1 96.88 47 TYR B CA 1
ATOM 1419 C C . TYR B 1 47 ? 10.742 2.426 8.977 1 96.88 47 TYR B C 1
ATOM 1421 O O . TYR B 1 47 ? 11.016 3.604 9.227 1 96.88 47 TYR B O 1
ATOM 1429 N N . ALA B 1 48 ? 9.711 1.859 9.5 1 95.12 48 ALA B N 1
ATOM 1430 C CA . ALA B 1 48 ? 9.008 2.271 10.711 1 95.12 48 ALA B CA 1
ATOM 1431 C C . ALA B 1 48 ? 9.422 1.42 11.906 1 95.12 48 ALA B C 1
ATOM 1433 O O . ALA B 1 48 ? 9.031 0.256 12.016 1 95.12 48 ALA B O 1
ATOM 1434 N N . GLY B 1 49 ? 10.188 1.96 12.812 1 90.62 49 GLY B N 1
ATOM 1435 C CA . GLY B 1 49 ? 10.852 1.108 13.789 1 90.62 49 GLY B CA 1
ATOM 1436 C C . GLY B 1 49 ? 11.773 0.083 13.156 1 90.62 49 GLY B C 1
ATOM 1437 O O . GLY B 1 49 ? 12.641 0.431 12.352 1 90.62 49 GLY B O 1
ATOM 1438 N N . ASP B 1 50 ? 11.5 -1.171 13.492 1 91.38 50 ASP B N 1
ATOM 1439 C CA . ASP B 1 50 ? 12.375 -2.227 12.992 1 91.38 50 ASP B CA 1
ATOM 1440 C C . ASP B 1 50 ? 11.789 -2.883 11.742 1 91.38 50 ASP B C 1
ATOM 1442 O O . ASP B 1 50 ? 12.391 -3.787 11.172 1 91.38 50 ASP B O 1
ATOM 1446 N N . GLN B 1 51 ? 10.719 -2.416 11.297 1 93.25 51 GLN B N 1
ATOM 1447 C CA . GLN B 1 51 ? 10.062 -3.045 10.164 1 93.25 51 GLN B CA 1
ATOM 1448 C C . GLN B 1 51 ? 10.273 -2.234 8.883 1 93.25 51 GLN B C 1
ATOM 1450 O O . GLN B 1 51 ? 9.984 -1.036 8.852 1 93.25 51 GLN B O 1
ATOM 1455 N N . CYS B 1 52 ? 10.797 -2.873 7.863 1 96.06 52 CYS B N 1
ATOM 1456 C CA . CYS B 1 52 ? 10.867 -2.24 6.551 1 96.06 52 CYS B CA 1
ATOM 1457 C C . CYS B 1 52 ? 9.492 -2.15 5.91 1 96.06 52 CYS B C 1
ATOM 1459 O O . CYS B 1 52 ? 8.859 -3.174 5.637 1 96.06 52 CYS B O 1
ATOM 1461 N N . VAL B 1 53 ? 9.055 -0.94 5.641 1 97.38 53 VAL B N 1
ATOM 1462 C CA . VAL B 1 53 ? 7.66 -0.811 5.234 1 97.38 53 VAL B CA 1
ATOM 1463 C C . VAL B 1 53 ? 7.582 -0.214 3.832 1 97.38 53 VAL B C 1
ATOM 1465 O O . VAL B 1 53 ? 6.539 -0.29 3.176 1 97.38 53 VAL B O 1
ATOM 1468 N N . LEU B 1 54 ? 8.602 0.417 3.344 1 98.44 54 LEU B N 1
ATOM 1469 C CA . LEU B 1 54 ? 8.562 1.08 2.045 1 98.44 54 LEU B CA 1
ATOM 1470 C C . LEU B 1 54 ? 9.859 0.838 1.277 1 98.44 54 LEU B C 1
ATOM 1472 O O . LEU B 1 54 ? 10.945 1.148 1.772 1 98.44 54 LEU B O 1
ATOM 1476 N N . HIS B 1 55 ? 9.734 0.242 0.136 1 98.44 55 HIS B N 1
ATOM 1477 C CA . HIS B 1 55 ? 10.82 0.155 -0.832 1 98.44 55 HIS B CA 1
ATOM 1478 C C . HIS B 1 55 ? 10.695 1.239 -1.896 1 98.44 55 HIS B C 1
ATOM 1480 O O . HIS B 1 55 ? 9.617 1.447 -2.457 1 98.44 55 HIS B O 1
ATOM 1486 N N . LEU B 1 56 ? 11.734 1.935 -2.104 1 98.31 56 LEU B N 1
ATOM 1487 C CA . LEU B 1 56 ? 11.891 2.84 -3.236 1 98.31 56 LEU B CA 1
ATOM 1488 C C . LEU B 1 56 ? 12.883 2.275 -4.25 1 98.31 56 LEU B C 1
ATOM 1490 O O . LEU B 1 56 ? 14.055 2.059 -3.926 1 98.31 56 LEU B O 1
ATOM 1494 N N . SER B 1 57 ? 12.406 2.039 -5.438 1 97.56 57 SER B N 1
ATOM 1495 C CA . SER B 1 57 ? 13.227 1.407 -6.461 1 97.56 57 SER B CA 1
ATOM 1496 C C . SER B 1 57 ? 13.336 2.285 -7.703 1 97.56 57 SER B C 1
ATOM 1498 O O . SER B 1 57 ? 12.336 2.854 -8.156 1 97.56 57 SER B O 1
ATOM 1500 N N 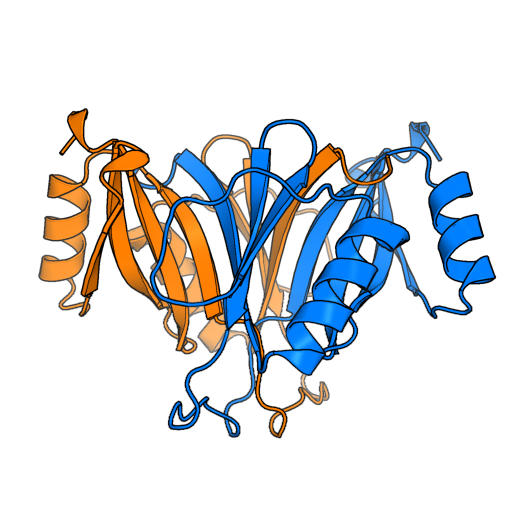. GLN B 1 58 ? 14.5 2.344 -8.25 1 96.25 58 GLN B N 1
ATOM 1501 C CA . GLN B 1 58 ? 14.727 3.166 -9.43 1 96.25 58 GLN B CA 1
ATOM 1502 C C . GLN B 1 58 ? 14.172 2.494 -10.688 1 96.25 58 GLN B C 1
ATOM 1504 O O . GLN B 1 58 ? 14.367 1.294 -10.891 1 96.25 58 GLN B O 1
ATOM 1509 N N . THR B 1 59 ? 13.469 3.355 -11.477 1 92.62 59 THR B N 1
ATOM 1510 C CA . THR B 1 59 ? 12.992 2.857 -12.766 1 92.62 59 THR B CA 1
ATOM 1511 C C . THR B 1 59 ? 14.148 2.74 -13.758 1 92.62 59 THR B C 1
ATOM 1513 O O . THR B 1 59 ? 15.094 3.525 -13.711 1 92.62 59 THR B O 1
ATOM 1516 N N . ARG B 1 60 ? 13.93 1.743 -14.586 1 88.38 60 ARG B N 1
ATOM 1517 C CA . ARG B 1 60 ? 14.852 1.66 -15.711 1 88.38 60 ARG B CA 1
ATOM 1518 C C . ARG B 1 60 ? 14.484 2.668 -16.797 1 88.38 60 ARG B C 1
ATOM 1520 O O . ARG B 1 60 ? 13.32 3.039 -16.938 1 88.38 60 ARG B O 1
ATOM 1527 N N . PRO B 1 61 ? 15.5 3.197 -17.5 1 77.88 61 PRO B N 1
ATOM 1528 C CA . PRO B 1 61 ? 15.234 4.191 -18.547 1 77.88 61 PRO B CA 1
ATOM 1529 C C . PRO B 1 61 ? 14.18 3.73 -19.547 1 77.88 61 PRO B C 1
ATOM 1531 O O . PRO B 1 61 ? 13.391 4.543 -20.031 1 77.88 61 PRO B O 1
ATOM 1534 N N . ASP B 1 62 ? 14.047 2.525 -19.828 1 77.38 62 ASP B N 1
ATOM 1535 C CA . ASP B 1 62 ? 13.148 2.023 -20.859 1 77.38 62 ASP B CA 1
ATOM 1536 C C . ASP B 1 62 ? 11.883 1.433 -20.25 1 77.38 62 ASP B C 1
ATOM 1538 O O . ASP B 1 62 ? 11.07 0.823 -20.938 1 77.38 62 ASP B O 1
ATOM 1542 N N . GLU B 1 63 ? 11.742 1.703 -19.031 1 77.12 63 GLU B N 1
ATOM 1543 C CA . GLU B 1 63 ? 10.57 1.142 -18.359 1 77.12 63 GLU B CA 1
ATOM 1544 C C . GLU B 1 63 ? 9.305 1.932 -18.703 1 77.12 63 GLU B C 1
ATOM 1546 O O . GLU B 1 63 ? 9.297 3.16 -18.609 1 77.12 63 GLU B O 1
ATOM 1551 N N . VAL B 1 64 ? 8.406 1.199 -19.344 1 62.91 64 VAL B N 1
ATOM 1552 C CA . VAL B 1 64 ? 7.125 1.81 -19.672 1 62.91 64 VAL B CA 1
ATOM 1553 C C . VAL B 1 64 ? 6.145 1.637 -18.516 1 62.91 64 VAL B C 1
ATOM 1555 O O . VAL B 1 64 ? 5.891 0.514 -18.078 1 62.91 64 VAL B O 1
ATOM 1558 N N . ARG B 1 65 ? 5.906 2.625 -17.859 1 63.88 65 ARG B N 1
ATOM 1559 C CA . ARG B 1 65 ? 4.875 2.559 -16.828 1 63.88 65 ARG B CA 1
ATOM 1560 C C . ARG B 1 65 ? 3.535 3.055 -17.359 1 63.88 65 ARG B C 1
ATOM 1562 O O . ARG B 1 65 ? 3.492 3.924 -18.234 1 63.88 65 ARG B O 1
ATOM 1569 N N . HIS B 1 66 ? 2.545 2.309 -16.922 1 58.22 66 HIS B N 1
ATOM 1570 C CA . HIS B 1 66 ? 1.219 2.598 -17.453 1 58.22 66 HIS B CA 1
ATOM 1571 C C . HIS B 1 66 ? 0.753 3.992 -17.047 1 58.22 66 HIS B C 1
ATOM 1573 O O . HIS B 1 66 ? 0.819 4.352 -15.875 1 58.22 66 HIS B O 1
ATOM 1579 N N . ILE B 1 67 ? 0.697 4.844 -17.953 1 56.09 67 ILE B N 1
ATOM 1580 C CA . ILE B 1 67 ? 0.248 6.215 -17.734 1 56.09 67 ILE B CA 1
ATOM 1581 C C . ILE B 1 67 ? -1.255 6.309 -17.969 1 56.09 67 ILE B C 1
ATOM 1583 O O . ILE B 1 67 ? -1.906 7.254 -17.516 1 56.09 67 ILE B O 1
ATOM 1587 N N . ASP B 1 68 ? -1.89 5.324 -18.578 1 53.84 68 ASP B N 1
ATOM 1588 C CA . ASP B 1 68 ? -3.217 5.598 -19.125 1 53.84 68 ASP B CA 1
ATOM 1589 C C . ASP B 1 68 ? -4.293 4.828 -18.359 1 53.84 68 ASP B C 1
ATOM 1591 O O . ASP B 1 68 ? -5.352 4.516 -18.906 1 53.84 68 ASP B O 1
ATOM 1595 N N . VAL B 1 69 ? -3.984 4.398 -17.234 1 58.19 69 VAL B N 1
ATOM 1596 C CA . VAL B 1 69 ? -5.047 3.654 -16.578 1 58.19 69 VAL B CA 1
ATOM 1597 C C . VAL B 1 69 ? -5.371 4.309 -15.234 1 58.19 69 VAL B C 1
ATOM 1599 O O . VAL B 1 69 ? -4.477 4.812 -14.547 1 58.19 69 VAL B O 1
ATOM 1602 N N . ALA B 1 70 ? -6.668 4.484 -15.102 1 63.28 70 ALA B N 1
ATOM 1603 C CA . ALA B 1 70 ? -7.121 4.953 -13.797 1 63.28 70 ALA B CA 1
ATOM 1604 C C . ALA B 1 70 ? -6.629 4.031 -12.68 1 63.28 70 ALA B C 1
ATOM 1606 O O . ALA B 1 70 ? -7.023 2.865 -12.617 1 63.28 70 ALA B O 1
ATOM 1607 N N . THR B 1 71 ? -5.812 4.586 -11.953 1 81.44 71 THR B N 1
ATOM 1608 C CA . THR B 1 71 ? -5.293 3.771 -10.859 1 81.44 71 THR B CA 1
ATOM 1609 C C . THR B 1 71 ? -6.348 3.59 -9.773 1 81.44 71 THR B C 1
ATOM 1611 O O . THR B 1 71 ? -7.18 4.473 -9.555 1 81.44 71 THR B O 1
ATOM 1614 N N . THR B 1 72 ? -6.465 2.416 -9.211 1 91.12 72 THR B N 1
ATOM 1615 C CA . THR B 1 72 ? -7.355 2.174 -8.086 1 91.12 72 THR B CA 1
ATOM 1616 C C . THR B 1 72 ? -6.664 2.518 -6.766 1 91.12 72 THR B C 1
ATOM 1618 O O . THR B 1 72 ? -7.316 2.656 -5.73 1 91.12 72 THR B O 1
ATOM 1621 N N . PHE B 1 73 ? -5.359 2.619 -6.859 1 92.44 73 PHE B N 1
ATOM 1622 C CA . PHE B 1 73 ? -4.621 2.918 -5.637 1 92.44 73 PHE B CA 1
ATOM 1623 C C . PHE B 1 73 ? -4.953 4.316 -5.133 1 92.44 73 PHE B C 1
ATOM 1625 O O . PHE B 1 73 ? -4.832 5.293 -5.875 1 92.44 73 PHE B O 1
ATOM 1632 N N . ASP B 1 74 ? -5.379 4.402 -3.879 1 94.25 74 ASP B N 1
ATOM 1633 C CA . ASP B 1 74 ? -5.785 5.684 -3.307 1 94.25 74 ASP B CA 1
ATOM 1634 C C . ASP B 1 74 ? -4.758 6.184 -2.293 1 94.25 74 ASP B C 1
ATOM 1636 O O . ASP B 1 74 ? -4.293 7.32 -2.381 1 94.25 74 ASP B O 1
ATOM 1640 N N . HIS B 1 75 ? -4.48 5.32 -1.31 1 96.31 75 HIS B N 1
ATOM 1641 C CA . HIS B 1 75 ? -3.492 5.742 -0.321 1 96.31 75 HIS B CA 1
ATOM 1642 C C . HIS B 1 75 ? -2.953 4.551 0.463 1 96.31 75 HIS B C 1
ATOM 1644 O O . HIS B 1 75 ? -3.551 3.471 0.452 1 96.31 75 HIS B O 1
ATOM 1650 N N . VAL B 1 76 ? -1.791 4.809 1.111 1 97.31 76 VAL B N 1
ATOM 1651 C CA . VAL B 1 76 ? -1.28 3.967 2.188 1 97.31 76 VAL B CA 1
ATOM 1652 C C . VAL B 1 76 ? -1.446 4.684 3.527 1 97.31 76 VAL B C 1
ATOM 1654 O O . VAL B 1 76 ? -1.385 5.914 3.592 1 97.31 76 VAL B O 1
ATOM 1657 N N . ALA B 1 77 ? -1.633 3.891 4.512 1 97.69 77 ALA B N 1
ATOM 1658 C CA . ALA B 1 77 ? -1.808 4.457 5.848 1 97.69 77 ALA B CA 1
ATOM 1659 C C . ALA B 1 77 ? -0.7 3.994 6.789 1 97.69 77 ALA B C 1
ATOM 1661 O O . ALA B 1 77 ? -0.307 2.826 6.77 1 97.69 77 ALA B O 1
ATOM 1662 N N . PHE B 1 78 ? -0.256 4.906 7.594 1 97.38 78 PHE B N 1
ATOM 1663 C CA . PHE B 1 78 ? 0.695 4.621 8.664 1 97.38 78 PHE B CA 1
ATOM 1664 C C . PHE B 1 78 ? 0.063 4.859 10.031 1 97.38 78 PHE B C 1
ATOM 1666 O O . PHE B 1 78 ? -0.71 5.805 10.203 1 97.38 78 PHE B O 1
ATOM 1673 N N . THR B 1 79 ? 0.368 3.951 10.961 1 96 79 THR B N 1
ATOM 1674 C CA . THR B 1 79 ? 0.063 4.227 12.359 1 96 79 THR B CA 1
ATOM 1675 C C . THR B 1 79 ? 1.075 5.203 12.953 1 96 79 THR B C 1
ATOM 1677 O O . THR B 1 79 ? 2.283 4.973 12.883 1 96 79 THR B O 1
ATOM 1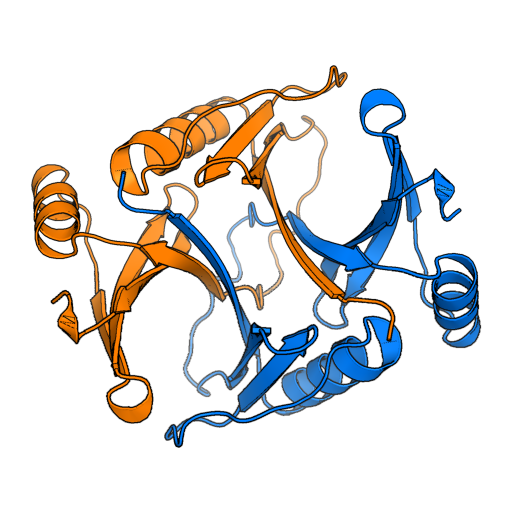680 N N . CYS B 1 80 ? 0.568 6.289 13.492 1 96.19 80 CYS B N 1
ATOM 1681 C CA . CYS B 1 80 ? 1.444 7.359 13.953 1 96.19 80 CYS B CA 1
ATOM 1682 C C . CYS B 1 80 ? 1.136 7.727 15.398 1 96.19 80 CYS B C 1
ATOM 1684 O O . CYS B 1 80 ? 0.12 7.297 15.953 1 96.19 80 CYS B O 1
ATOM 1686 N N . THR B 1 81 ? 2.131 8.453 15.945 1 93.88 81 THR B N 1
ATOM 1687 C CA . THR B 1 81 ? 1.957 9.031 17.266 1 93.88 81 THR B CA 1
ATOM 1688 C C . THR B 1 81 ? 2.23 10.531 17.25 1 93.88 81 THR B C 1
ATOM 1690 O O . THR B 1 81 ? 2.748 11.062 16.266 1 93.88 81 THR B O 1
ATOM 1693 N N . ASN B 1 82 ? 1.851 11.227 18.281 1 92.44 82 ASN B N 1
ATOM 1694 C CA . ASN B 1 82 ? 2.133 12.648 18.484 1 92.44 82 ASN B CA 1
ATOM 1695 C C . ASN B 1 82 ? 1.559 13.5 17.359 1 92.44 82 ASN B C 1
ATOM 1697 O O . ASN B 1 82 ? 2.303 14.172 16.641 1 92.44 82 ASN B O 1
ATOM 1701 N N . ARG B 1 83 ? 0.262 13.5 17.266 1 94.06 83 ARG B N 1
ATOM 1702 C CA . ARG B 1 83 ? -0.444 14.195 16.188 1 94.06 83 ARG B CA 1
ATOM 1703 C C . ARG B 1 83 ? -0.112 15.688 16.188 1 94.06 83 ARG B C 1
ATOM 1705 O O . ARG B 1 83 ? 0.135 16.266 15.141 1 94.06 83 ARG B O 1
ATOM 1712 N N . PRO B 1 84 ? -0.042 16.359 17.406 1 93.81 84 PRO B N 1
ATOM 1713 C CA . PRO B 1 84 ? 0.276 17.797 17.391 1 93.81 84 PRO B CA 1
ATOM 1714 C C . PRO B 1 84 ? 1.623 18.094 16.75 1 93.81 84 PRO B C 1
ATOM 1716 O O . PRO B 1 84 ? 1.74 19.047 15.969 1 93.81 84 PRO B O 1
ATOM 1719 N N . GLU B 1 85 ? 2.549 17.297 17.047 1 94 85 GLU B N 1
ATOM 1720 C CA . GLU B 1 85 ? 3.863 17.484 16.438 1 94 85 GLU B CA 1
ATOM 1721 C C . GLU B 1 85 ? 3.807 17.281 14.922 1 94 85 GLU B C 1
ATOM 1723 O O . GLU B 1 85 ? 4.457 18.016 14.172 1 94 85 GLU B O 1
ATOM 1728 N N . MET B 1 86 ? 3.111 16.266 14.492 1 94.69 86 MET B N 1
ATOM 1729 C CA . MET B 1 86 ? 2.965 16 13.062 1 94.69 86 MET B CA 1
ATOM 1730 C C . MET B 1 86 ? 2.283 17.172 12.359 1 94.69 86 MET B C 1
ATOM 1732 O O . MET B 1 86 ? 2.744 17.609 11.305 1 94.69 86 MET B O 1
ATOM 1736 N N . GLU B 1 87 ? 1.26 17.641 12.938 1 95.12 87 GLU B N 1
ATOM 1737 C CA . GLU B 1 87 ? 0.553 18.766 12.344 1 95.12 87 GLU B CA 1
ATOM 1738 C C . GLU B 1 87 ? 1.457 20 12.25 1 95.12 87 GLU B C 1
ATOM 1740 O O . GLU B 1 87 ? 1.447 20.703 11.242 1 95.12 87 GLU B O 1
ATOM 1745 N N . ALA B 1 88 ? 2.141 20.25 13.312 1 95.31 88 ALA B N 1
ATOM 1746 C CA . ALA B 1 88 ? 3.074 21.375 13.32 1 95.31 88 ALA B CA 1
ATOM 1747 C C . ALA B 1 88 ? 4.109 21.234 12.203 1 95.31 88 ALA B C 1
ATOM 1749 O O . ALA B 1 88 ? 4.469 22.219 11.547 1 95.31 88 ALA B O 1
ATOM 1750 N N . ARG B 1 89 ? 4.566 20.062 12.078 1 94.94 89 ARG B N 1
ATOM 1751 C CA . ARG B 1 89 ? 5.543 19.766 11.039 1 94.94 89 ARG B CA 1
ATOM 1752 C C . ARG B 1 89 ? 4.965 20.016 9.648 1 94.94 89 ARG B C 1
ATOM 1754 O O . ARG B 1 89 ? 5.613 20.641 8.805 1 94.94 89 ARG B O 1
ATOM 1761 N N . LEU B 1 90 ? 3.779 19.5 9.367 1 96.38 90 LEU B N 1
ATOM 1762 C CA . LEU B 1 90 ? 3.119 19.703 8.078 1 96.38 90 LEU B CA 1
ATOM 1763 C C . LEU B 1 90 ? 2.932 21.203 7.801 1 96.38 90 LEU B C 1
ATOM 1765 O O . LEU B 1 90 ? 3.146 21.656 6.676 1 96.38 90 LEU B O 1
ATOM 1769 N N . LYS B 1 91 ? 2.564 21.906 8.789 1 96.38 91 LYS B N 1
ATOM 1770 C CA . LYS B 1 91 ? 2.375 23.344 8.648 1 96.38 91 LYS B CA 1
ATOM 1771 C C . LYS B 1 91 ? 3.705 24.047 8.391 1 96.38 91 LYS B C 1
ATOM 1773 O O . LYS B 1 91 ? 3.781 24.953 7.559 1 96.38 91 LYS B O 1
ATOM 1778 N N . HIS B 1 92 ? 4.676 23.656 9.109 1 95.31 92 HIS B N 1
ATOM 1779 C CA . HIS B 1 92 ? 6.004 24.234 8.953 1 95.31 92 HIS B CA 1
ATOM 1780 C C . HIS B 1 92 ? 6.492 24.109 7.516 1 95.31 92 HIS B C 1
ATOM 1782 O O . HIS B 1 92 ? 7.082 25.047 6.973 1 95.31 92 HIS B O 1
ATOM 1788 N N . TYR B 1 93 ? 6.219 22.984 6.91 1 94.75 93 TYR B N 1
ATOM 1789 C CA . TYR B 1 93 ? 6.672 22.734 5.547 1 94.75 93 TYR B CA 1
ATOM 1790 C C . TYR B 1 93 ? 5.625 23.172 4.531 1 94.75 93 TYR B C 1
ATOM 1792 O O . TYR B 1 93 ? 5.773 22.938 3.332 1 94.75 93 TYR B O 1
ATOM 1800 N N . ASN B 1 94 ? 4.527 23.734 4.984 1 96.31 94 ASN B N 1
ATOM 1801 C CA . ASN B 1 94 ? 3.436 24.234 4.148 1 96.31 94 ASN B CA 1
ATOM 1802 C C . ASN B 1 94 ? 2.836 23.109 3.297 1 96.31 94 ASN B C 1
ATOM 1804 O O . ASN B 1 94 ? 2.588 23.297 2.105 1 96.31 94 ASN B O 1
ATOM 1808 N N . LEU B 1 95 ? 2.766 22 3.842 1 96.25 95 LEU B N 1
ATOM 1809 C CA . LEU B 1 95 ? 2.131 20.859 3.182 1 96.25 95 LEU B CA 1
ATOM 1810 C C . LEU B 1 95 ? 0.641 20.797 3.508 1 96.25 95 LEU B C 1
ATOM 1812 O O . LEU B 1 95 ? 0.261 20.688 4.676 1 96.25 95 LEU B O 1
ATOM 1816 N N . PRO B 1 96 ? -0.107 20.953 2.463 1 97.12 96 PRO B N 1
ATOM 1817 C CA . PRO B 1 96 ? -1.544 20.844 2.723 1 97.12 96 PRO B CA 1
ATOM 1818 C C . PRO B 1 96 ? -1.954 19.469 3.229 1 97.12 96 PRO B C 1
ATOM 1820 O O . PRO B 1 96 ? -1.363 18.453 2.832 1 97.12 96 PRO B O 1
ATOM 1823 N N . PHE B 1 97 ? -2.932 19.406 4.121 1 96.94 97 PHE B N 1
ATOM 1824 C CA . PHE B 1 97 ? -3.479 18.141 4.609 1 96.94 97 PHE B CA 1
ATOM 1825 C C . PHE B 1 97 ? -4.965 18.281 4.918 1 96.94 97 PHE B C 1
ATOM 1827 O O . PHE B 1 97 ? -5.445 19.391 5.203 1 96.94 97 PHE B O 1
ATOM 1834 N N . LYS B 1 98 ? -5.656 17.203 4.75 1 97.38 98 LYS B N 1
ATOM 1835 C CA . LYS B 1 98 ? -7.051 17.078 5.156 1 97.38 98 LYS B CA 1
ATOM 1836 C C . LYS B 1 98 ? -7.18 16.281 6.445 1 97.38 98 LYS B C 1
ATOM 1838 O O . LYS B 1 98 ? -6.418 15.336 6.676 1 97.38 98 LYS B O 1
ATOM 1843 N N . GLU B 1 99 ? -8.195 16.672 7.184 1 96.5 99 GLU B N 1
ATOM 1844 C CA . GLU B 1 99 ? -8.414 15.961 8.445 1 96.5 99 GLU B CA 1
ATOM 1845 C C . GLU B 1 99 ? -9.617 15.023 8.344 1 96.5 99 GLU B C 1
ATOM 1847 O O . GLU B 1 99 ? -10.578 15.312 7.637 1 96.5 99 GLU B O 1
ATOM 1852 N N . GLY B 1 100 ? -9.406 13.844 9.008 1 94.5 100 GLY B N 1
ATOM 1853 C CA . GLY B 1 100 ? -10.5 12.898 9.18 1 94.5 100 GLY B CA 1
ATOM 1854 C C . GLY B 1 100 ? -10.578 12.328 10.578 1 94.5 100 GLY B C 1
ATOM 1855 O O . GLY B 1 100 ? -9.648 12.477 11.367 1 94.5 100 GLY B O 1
ATOM 1856 N N . ARG B 1 101 ? -11.805 11.82 10.828 1 93.38 101 ARG B N 1
ATOM 1857 C CA . ARG B 1 101 ? -12.023 11.109 12.078 1 93.38 101 ARG B CA 1
ATOM 1858 C C . ARG B 1 101 ? -12.93 9.898 11.875 1 93.38 101 ARG B C 1
ATOM 1860 O O . ARG B 1 101 ? -13.859 9.945 11.07 1 93.38 101 ARG B O 1
ATOM 1867 N N . VAL B 1 102 ? -12.578 8.883 12.57 1 93.25 102 VAL B N 1
ATOM 1868 C CA . VAL B 1 102 ? -13.445 7.715 12.68 1 93.25 102 VAL B CA 1
ATOM 1869 C C . VAL B 1 102 ? -13.75 7.426 14.141 1 93.25 102 VAL B C 1
ATOM 1871 O O . VAL B 1 102 ? -13.102 6.574 14.758 1 93.25 102 VAL B O 1
ATOM 1874 N N . PRO B 1 103 ? -14.773 8.016 14.648 1 90.38 103 PRO B N 1
ATOM 1875 C CA . PRO B 1 103 ? -15.055 7.949 16.078 1 90.38 103 PRO B CA 1
ATOM 1876 C C . PRO B 1 103 ? -15.25 6.52 16.578 1 90.38 103 PRO B C 1
ATOM 1878 O O . PRO B 1 103 ? -14.805 6.18 17.688 1 90.38 103 PRO B O 1
ATOM 1881 N N . SER B 1 104 ? -15.938 5.754 15.82 1 90.25 104 SER B N 1
ATOM 1882 C CA . SER B 1 104 ? -16.234 4.387 16.234 1 90.25 104 SER B CA 1
ATOM 1883 C C . SER B 1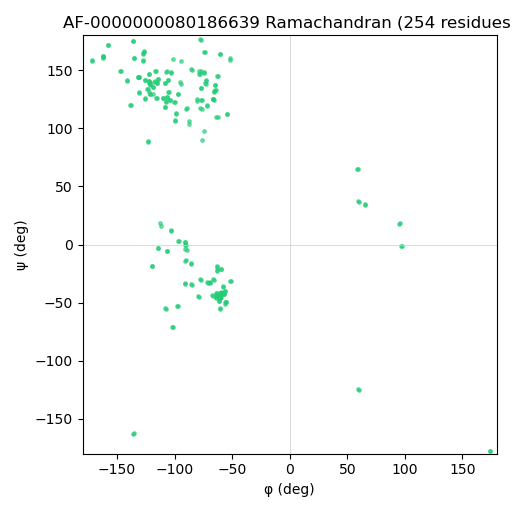 104 ? -14.969 3.58 16.469 1 90.25 104 SER B C 1
ATOM 1885 O O . SER B 1 104 ? -14.977 2.586 17.188 1 90.25 104 SER B O 1
ATOM 1887 N N . LEU B 1 105 ? -13.891 4.043 15.875 1 92.25 105 LEU B N 1
ATOM 1888 C CA . LEU B 1 105 ? -12.609 3.352 16.031 1 92.25 105 LEU B CA 1
ATOM 1889 C C . LEU B 1 105 ? -11.68 4.137 16.953 1 92.25 105 LEU B C 1
ATOM 1891 O O . LEU B 1 105 ? -10.578 3.676 17.266 1 92.25 105 LEU B O 1
ATOM 1895 N N . GLY B 1 106 ? -12.102 5.309 17.359 1 93.44 106 GLY B N 1
ATOM 1896 C CA . GLY B 1 106 ? -11.258 6.152 18.188 1 93.44 106 GLY B CA 1
ATOM 1897 C C . GLY B 1 106 ? -10.008 6.633 17.484 1 93.44 106 GLY B C 1
ATOM 1898 O O . GLY B 1 106 ? -8.93 6.68 18.078 1 93.44 106 GLY B O 1
ATOM 1899 N N . ILE B 1 107 ? -10.125 6.859 16.219 1 94.56 107 ILE B N 1
ATOM 1900 C CA . ILE B 1 107 ? -8.93 7.266 15.477 1 94.56 107 ILE B CA 1
ATOM 1901 C C . ILE B 1 107 ? -9.172 8.617 14.805 1 94.56 107 ILE B C 1
ATOM 1903 O O . ILE B 1 107 ? -10.305 8.938 14.438 1 94.56 107 ILE B O 1
ATOM 1907 N N . SER B 1 108 ? -8.164 9.383 14.703 1 95.44 108 SER B N 1
ATOM 1908 C CA . SER B 1 108 ? -8.086 10.586 13.891 1 95.44 108 SER B CA 1
ATOM 1909 C C . SER B 1 108 ? -7.047 10.453 12.789 1 95.44 108 SER B C 1
ATOM 1911 O O . SER B 1 108 ? -6.055 9.734 12.945 1 95.44 108 SER B O 1
ATOM 1913 N N . GLN B 1 109 ? -7.312 11.109 11.727 1 96.62 109 GLN B N 1
ATOM 1914 C CA . GLN B 1 109 ? -6.508 10.875 10.531 1 96.62 109 GLN B CA 1
ATOM 1915 C C . GLN B 1 109 ? -6.047 12.195 9.922 1 96.62 109 GLN B C 1
ATOM 1917 O O . GLN B 1 109 ? -6.758 13.203 9.984 1 96.62 109 GLN B O 1
ATOM 1922 N N . LEU B 1 110 ? -4.902 12.297 9.375 1 97 110 LEU B N 1
ATOM 1923 C CA . LEU B 1 110 ? -4.41 13.32 8.469 1 97 110 LEU B CA 1
ATOM 1924 C C . LEU B 1 110 ? -4.102 12.734 7.094 1 97 110 LEU B C 1
ATOM 1926 O O . LEU B 1 110 ? -3.406 11.727 6.988 1 97 110 LEU B O 1
ATOM 1930 N N . PHE B 1 111 ? -4.68 13.312 6.082 1 97.75 111 PHE B N 1
ATOM 1931 C CA . PHE B 1 111 ? -4.445 12.859 4.715 1 97.75 111 PHE B CA 1
ATOM 1932 C C . PHE B 1 111 ? -3.557 13.844 3.963 1 97.75 111 PHE B C 1
ATOM 1934 O O . PHE B 1 111 ? -3.857 15.039 3.9 1 97.75 111 PHE B O 1
ATOM 1941 N N . ILE B 1 112 ? -2.508 13.367 3.4 1 97.12 112 ILE B N 1
ATOM 1942 C CA . ILE B 1 112 ? -1.562 14.172 2.637 1 97.12 112 ILE B CA 1
ATOM 1943 C C . ILE B 1 112 ? -1.187 13.445 1.347 1 97.12 112 ILE B C 1
ATOM 1945 O O . ILE B 1 112 ? -1.666 12.336 1.09 1 97.12 112 ILE B O 1
ATOM 1949 N N . LYS B 1 113 ? -0.407 14.102 0.506 1 96.25 113 LYS B N 1
ATOM 1950 C CA . LYS B 1 113 ? 0.156 13.508 -0.702 1 96.25 113 LYS B CA 1
ATOM 1951 C C . LYS B 1 113 ? 1.681 13.578 -0.692 1 96.25 113 LYS B C 1
ATOM 1953 O O . LYS B 1 113 ? 2.256 14.586 -0.269 1 96.25 113 LYS B O 1
ATOM 1958 N N . ASP B 1 114 ? 2.264 12.484 -1.115 1 96 114 ASP B N 1
ATOM 1959 C CA . ASP B 1 114 ? 3.715 12.562 -1.268 1 96 114 ASP B CA 1
ATOM 1960 C C . ASP B 1 114 ? 4.094 13.305 -2.545 1 96 114 ASP B C 1
ATOM 1962 O O . ASP B 1 114 ? 3.223 13.727 -3.307 1 96 114 ASP B O 1
ATOM 1966 N N . PRO B 1 115 ? 5.379 13.531 -2.818 1 95.12 115 PRO B N 1
ATOM 1967 C CA . PRO B 1 115 ? 5.812 14.352 -3.951 1 95.12 115 PRO B CA 1
ATOM 1968 C C . PRO B 1 115 ? 5.398 13.766 -5.297 1 95.12 115 PRO B C 1
ATOM 1970 O O . PRO B 1 115 ? 5.398 14.477 -6.309 1 95.12 115 PRO B O 1
ATOM 1973 N N . ALA B 1 116 ? 5.137 12.492 -5.375 1 93.19 116 ALA B N 1
ATOM 1974 C CA . ALA B 1 116 ? 4.73 11.852 -6.621 1 93.19 116 ALA B CA 1
ATOM 1975 C C . ALA B 1 116 ? 3.211 11.852 -6.766 1 93.19 116 ALA B C 1
ATOM 1977 O O . ALA B 1 116 ? 2.676 11.375 -7.77 1 93.19 116 ALA B O 1
ATOM 1978 N N . GLY B 1 117 ? 2.516 12.344 -5.723 1 92.44 117 GLY B N 1
ATOM 1979 C CA . GLY B 1 117 ? 1.064 12.422 -5.785 1 92.44 117 GLY B CA 1
ATOM 1980 C C . GLY B 1 117 ? 0.375 11.234 -5.129 1 92.44 117 GLY B C 1
ATOM 1981 O O . GLY B 1 117 ? -0.855 11.156 -5.125 1 92.44 117 GLY B O 1
ATOM 1982 N N . ASN B 1 118 ? 1.075 10.25 -4.598 1 93.75 118 ASN B N 1
ATOM 1983 C CA . ASN B 1 118 ? 0.47 9.141 -3.869 1 93.75 118 ASN B CA 1
ATOM 1984 C C . ASN B 1 118 ? -0.201 9.617 -2.582 1 93.75 118 ASN B C 1
ATOM 1986 O O . ASN B 1 118 ? 0.365 10.422 -1.842 1 93.75 118 ASN B O 1
ATOM 1990 N N . GLY B 1 119 ? -1.414 9.07 -2.33 1 95.56 119 GLY B N 1
ATOM 1991 C CA . GLY B 1 119 ? -2.092 9.398 -1.085 1 95.56 119 GLY B CA 1
ATOM 1992 C C . GLY B 1 119 ? -1.464 8.734 0.128 1 95.56 119 GLY B C 1
ATOM 1993 O O . GLY B 1 119 ? -1.045 7.578 0.063 1 95.56 119 GLY B O 1
ATOM 1994 N N . ILE B 1 120 ? -1.425 9.5 1.217 1 97.44 120 ILE B N 1
ATOM 1995 C CA . ILE B 1 120 ? -0.924 9 2.494 1 97.44 120 ILE B CA 1
ATOM 1996 C C . ILE B 1 120 ? -1.916 9.344 3.604 1 97.44 120 ILE B C 1
ATOM 1998 O O . ILE B 1 120 ? -2.41 10.469 3.678 1 97.44 120 ILE B O 1
ATOM 2002 N N . GLU B 1 121 ? -2.211 8.391 4.352 1 98 121 GLU B N 1
ATOM 2003 C CA . GLU B 1 121 ? -2.971 8.594 5.578 1 98 121 GLU B CA 1
ATOM 2004 C C . GLU B 1 121 ? -2.084 8.422 6.809 1 98 121 GLU B C 1
ATOM 2006 O O . GLU B 1 121 ? -1.408 7.402 6.961 1 98 121 GLU B O 1
ATOM 2011 N N . LEU B 1 122 ? -2.025 9.398 7.625 1 97.44 122 LEU B N 1
ATOM 2012 C CA . LEU B 1 122 ? -1.43 9.32 8.953 1 97.44 122 LEU B CA 1
ATOM 2013 C C . LEU B 1 122 ? -2.502 9.133 10.016 1 97.44 122 LEU B C 1
ATOM 2015 O O . LEU B 1 122 ? -3.303 10.031 10.266 1 97.44 122 LEU B O 1
ATOM 2019 N N . SER B 1 123 ? -2.479 7.98 10.633 1 97 123 SER B N 1
ATOM 2020 C CA . SER B 1 123 ? -3.543 7.586 11.555 1 97 123 SER B CA 1
ATOM 2021 C C . SER B 1 123 ? -3.08 7.672 13 1 97 123 SER B C 1
ATOM 2023 O O . SER B 1 123 ? -2.01 7.164 13.344 1 97 123 SER B O 1
ATOM 2025 N N . PHE B 1 124 ? -3.906 8.32 13.867 1 96 124 PHE B N 1
ATOM 2026 C CA . PHE B 1 124 ? -3.592 8.523 15.273 1 96 124 PHE B CA 1
ATOM 2027 C C . PHE B 1 124 ? -4.711 7.992 16.156 1 96 124 PHE B C 1
ATOM 2029 O O . PHE B 1 124 ? -5.891 8.148 15.844 1 96 124 PHE B O 1
ATOM 2036 N N . ALA B 1 125 ? -4.277 7.391 17.281 1 92.19 125 ALA B N 1
ATOM 2037 C CA . ALA B 1 125 ? -5.293 7.117 18.297 1 92.19 125 ALA B CA 1
ATOM 2038 C C . ALA B 1 125 ? -5.852 8.414 18.875 1 92.19 125 ALA B C 1
ATOM 2040 O O . ALA B 1 125 ? -5.098 9.344 19.172 1 92.19 125 ALA B O 1
ATOM 2041 N N . SER B 1 126 ? -7.121 8.594 18.828 1 82.69 126 SER B N 1
ATOM 2042 C CA . SER B 1 126 ? -7.762 9.836 19.25 1 82.69 126 SER B CA 1
ATOM 2043 C C . SER B 1 126 ? -7.438 10.164 20.703 1 82.69 126 SER B C 1
ATOM 2045 O O . SER B 1 126 ? -7.406 11.328 21.094 1 82.69 126 SER B O 1
ATOM 2047 N N . ASN B 1 127 ? -7.332 9.203 21.531 1 69.5 127 ASN B N 1
ATOM 2048 C CA . ASN B 1 127 ? -6.984 9.57 22.906 1 69.5 127 ASN B CA 1
ATOM 2049 C C . ASN B 1 127 ? -5.605 10.219 22.984 1 69.5 127 ASN B C 1
ATOM 2051 O O . ASN B 1 127 ? -5.242 10.805 24 1 69.5 127 ASN B O 1
ATOM 2055 N N . GLN B 1 128 ? -4.902 9.992 22 1 56.25 128 GLN B N 1
ATOM 2056 C CA . GLN B 1 128 ? -3.6 10.648 21.938 1 56.25 128 GLN B CA 1
ATOM 2057 C C . GLN B 1 128 ? -3.689 11.984 21.219 1 56.25 128 GLN B C 1
ATOM 2059 O O . GLN B 1 128 ? -2.695 12.711 21.109 1 56.25 128 GLN B O 1
ATOM 2064 N N . ALA B 1 129 ? -4.887 12.273 20.797 1 44.84 129 ALA B N 1
ATOM 2065 C CA . ALA B 1 129 ? -5.078 13.578 20.172 1 44.84 129 ALA B CA 1
ATOM 2066 C C . ALA B 1 129 ? -5.062 14.695 21.203 1 44.84 129 ALA B C 1
ATOM 2068 O O . ALA B 1 129 ? -5.48 14.492 22.344 1 44.84 129 ALA B O 1
#

Foldseek 3Di:
DPDDDQAADEDEEAPVVQVQQVCCCCQQVNWAWDDDPDDPWDWTFTDDPPGGHYTYTYDDPPDDDDPPDDDPQAADEDEDADVVVSVVSCVVVVFDWDKDDDVVQQKIWIWGAGPVGHIYIYIYRNVRD/DPDDDQAADEDEEAPVVQVQQVCCCCQQVNWAWDDDPDDPWDWTFTDDVPGGHYTYTYDDPPDDDDPPDDDPQAADEDEDADVVVNVVSCVVVVFDWDKDDDVVVQKIWIWGAGPVGHIYIYIYRNVRD

Organism: NCBI:txid1233

InterPro domains:
  IPR004360 Glyoxalase/fosfomycin resistance/dioxygenase domain [PF00903] (7-122)
  IPR029068 Glyoxalase/Bleomycin resistance protein/Dihydroxybiphenyl dioxygenase [G3DSA:3.10.180.10] (7-123)
  IPR029068 Glyoxalase/Bleomycin resistance protein/Dihydroxybiphenyl dioxygenase [SSF54593] (1-123)
  IPR037523 Vicinal oxygen chelate (VOC), core domain [PS51819] (5-125)

Nearest PDB structures (foldseek):
  3itw-assembly1_B-2  TM=6.755E-01  e=2.823E-05  Micromonospora sp. ML1
  1zsw-assembly1_A  TM=6.742E-01  e=2.487E-05  Bacillus cereus ATCC 14579
  3oaj-assembly1_A  TM=6.807E-01  e=6.843E-05  Bacillus subtilis subsp. subtilis str. 168
  4hc5-assembly2_C  TM=6.192E-01  e=2.057E-05  Sphaerobacter thermophilus DSM 20745
  5umq-assembly1_A  TM=5.959E-01  e=1.500E-05  Streptomyces sp. CB03234

Sequence (258 aa):
MSAIGFNHYNLRAPRELLDELKTFYCEIVGLTQGQRPPFESFGYWLYAGDQCVLHLSQTRPDEVRHIDVATTFDHVAFTCTNRPEMEARLKHYNLPFKEGRVPSLGISQLFIKDPAGNGIELSFASNQAMSAIGFNHYNLRAPRELLDELKTFYCEIVGLTQGQRPPFESFGYWLYAGDQCVLHLSQTRPDEVRHIDVATTFDHVAFTCTNRPEMEARLKHYNLPFKEGRVPSLGISQLFIKDPAGNGIELSFASNQA

pLDDT: mean 91.35, std 10.87, range [44.84, 98.44]

Solvent-accessible surface area (backbone atoms only — not comparable to full-atom values): 13826 Å² total; per-residue (Å²): 118,31,27,62,33,81,45,33,36,33,35,41,35,50,68,72,58,43,53,52,43,51,50,43,42,34,72,69,48,25,33,37,83,51,87,60,80,94,60,93,63,57,69,49,28,28,16,24,75,91,42,64,37,38,39,38,37,49,50,57,94,83,60,80,64,70,32,78,50,61,62,37,74,49,32,42,30,28,34,34,48,59,52,70,60,50,52,50,49,33,55,74,69,67,48,75,69,46,81,46,72,42,72,95,75,41,31,31,35,39,37,39,62,48,91,84,64,50,31,35,33,43,33,28,53,38,89,63,97,118,32,25,61,33,82,44,33,36,34,36,39,33,50,67,72,56,42,52,53,43,52,49,44,42,34,72,69,48,26,32,38,83,52,87,60,81,94,59,94,64,57,69,49,28,28,16,24,76,92,42,62,38,37,38,38,37,47,51,57,93,80,60,82,63,70,31,79,49,63,62,37,75,49,31,42,30,28,34,33,48,57,54,69,60,50,51,51,50,35,54,73,70,67,48,75,68,46,80,49,74,42,72,94,74,42,32,30,36,38,37,38,61,49,92,83,63,51,33,35,34,44,34,29,53,38,88,65,95

Secondary structure (DSSP, 8-state):
--EEEEEEEEEEE-HHHHHHHHHHIIIII--EE------SS-EEEEEETTEEEEEEEEPPTT-----SS---EEEEEEEE--HHHHHHHHHHTT---EEEEEGGGTEEEEEEE-TT--EEEEEEEGGG-/--EEEEEEEEEEE-HHHHHHHHHHIIIII--EE------SS-EEEEEETTEEEEEEEEPPTT-----SS---EEEEEEEE--HHHHHHHHHHTT---EEEEEGGGTEEEEEEE-TT--EEEEEEEGGG-